Protein AF-A0A1V3N2D5-F1 (afdb_monomer)

Structure (mmCIF, N/CA/C/O backbone):
data_AF-A0A1V3N2D5-F1
#
_entry.id   AF-A0A1V3N2D5-F1
#
loop_
_atom_site.group_PDB
_atom_site.id
_atom_site.type_symbol
_atom_site.label_atom_id
_atom_site.label_alt_id
_atom_site.label_comp_id
_atom_site.label_asym_id
_atom_site.label_entity_id
_atom_site.label_seq_id
_atom_site.pdbx_PDB_ins_code
_atom_site.Cartn_x
_atom_site.Cartn_y
_atom_site.Cartn_z
_atom_site.occupancy
_atom_site.B_iso_or_equiv
_atom_site.auth_seq_id
_atom_site.auth_comp_id
_atom_site.auth_asym_id
_atom_site.auth_atom_id
_atom_site.pdbx_PDB_model_num
ATOM 1 N N . MET A 1 1 ? -57.689 -34.180 42.322 1.00 49.44 1 MET A N 1
ATOM 2 C CA . MET A 1 1 ? -58.586 -33.602 41.297 1.00 49.44 1 MET A CA 1
ATOM 3 C C . MET A 1 1 ? -59.389 -34.731 40.677 1.00 49.44 1 MET A C 1
ATOM 5 O O . MET A 1 1 ? -58.792 -35.594 40.052 1.00 49.44 1 MET A O 1
ATOM 9 N N . ALA A 1 2 ? -60.700 -34.790 40.909 1.00 43.75 2 ALA A N 1
ATOM 10 C CA . ALA A 1 2 ? -61.552 -35.808 40.296 1.00 43.75 2 ALA A CA 1
ATOM 11 C C . ALA A 1 2 ? -62.242 -35.200 39.069 1.00 43.75 2 ALA A C 1
ATOM 13 O O . ALA A 1 2 ? -63.084 -34.317 39.215 1.00 43.75 2 ALA A O 1
ATOM 14 N N . ILE A 1 3 ? -61.871 -35.648 37.868 1.00 52.12 3 ILE A N 1
ATOM 15 C CA . ILE A 1 3 ? -62.583 -35.285 36.637 1.00 52.12 3 ILE A CA 1
ATOM 16 C C . ILE A 1 3 ? -63.903 -36.067 36.648 1.00 52.12 3 ILE A C 1
ATOM 18 O O . ILE A 1 3 ? -63.903 -37.287 36.488 1.00 52.12 3 ILE A O 1
ATOM 22 N N . GLN A 1 4 ? -65.024 -35.389 36.906 1.00 59.16 4 GLN A N 1
ATOM 23 C CA . GLN A 1 4 ? -66.353 -36.002 36.842 1.00 59.16 4 GLN A CA 1
ATOM 24 C C . GLN A 1 4 ? -66.865 -36.043 35.395 1.00 59.16 4 GLN A C 1
ATOM 26 O O . GLN A 1 4 ? -66.552 -35.175 34.585 1.00 59.16 4 GLN A O 1
ATOM 31 N N . LYS A 1 5 ? -67.629 -37.089 35.064 1.00 63.22 5 LYS A N 1
ATOM 32 C CA . LYS A 1 5 ? -68.176 -37.338 33.721 1.00 63.22 5 LYS A CA 1
ATOM 33 C C . LYS A 1 5 ? -69.393 -36.436 33.462 1.00 63.22 5 LYS A C 1
ATOM 35 O O . LYS A 1 5 ? -70.210 -36.242 34.359 1.00 63.22 5 LYS A O 1
ATOM 40 N N . ILE A 1 6 ? -69.524 -35.918 32.237 1.00 60.28 6 ILE A N 1
ATOM 41 C CA . ILE A 1 6 ? -70.688 -35.128 31.797 1.00 60.28 6 ILE A CA 1
ATOM 42 C C . ILE A 1 6 ? -71.912 -36.047 31.735 1.00 60.28 6 ILE A C 1
ATOM 44 O O . ILE A 1 6 ? -71.867 -37.082 31.065 1.00 60.28 6 ILE A O 1
ATOM 48 N N . ASN A 1 7 ? -72.997 -35.668 32.414 1.00 66.31 7 ASN A N 1
ATOM 49 C CA . ASN A 1 7 ? -74.248 -36.420 32.378 1.00 66.31 7 ASN A CA 1
ATOM 50 C C . ASN A 1 7 ? -75.173 -35.858 31.296 1.00 66.31 7 ASN A C 1
ATOM 52 O O . ASN A 1 7 ? -75.210 -34.655 31.048 1.00 66.31 7 ASN A O 1
ATOM 56 N N . SER A 1 8 ? -75.970 -36.724 30.671 1.00 65.75 8 SER A N 1
ATOM 57 C CA . SER A 1 8 ? -76.877 -36.353 29.571 1.00 65.75 8 SER A CA 1
ATOM 58 C C . SER A 1 8 ? -77.971 -35.350 29.962 1.00 65.75 8 SER A C 1
ATOM 60 O O . SER A 1 8 ? -78.587 -34.745 29.090 1.00 65.75 8 SER A O 1
ATOM 62 N N . SER A 1 9 ? -78.211 -35.149 31.260 1.00 65.06 9 SER A N 1
ATOM 63 C CA . SER A 1 9 ? -79.162 -34.173 31.798 1.00 65.06 9 SER A CA 1
ATOM 64 C C . SER A 1 9 ? -78.586 -32.763 31.981 1.00 65.06 9 SER A C 1
ATOM 66 O O . SER A 1 9 ? -79.336 -31.840 32.305 1.00 65.06 9 SER A O 1
ATOM 68 N N . ASP A 1 10 ? -77.275 -32.570 31.811 1.00 64.62 10 ASP A N 1
ATOM 69 C CA . ASP A 1 10 ? -76.641 -31.267 32.003 1.00 64.62 10 ASP A CA 1
ATOM 70 C C . ASP A 1 10 ? -76.990 -30.335 30.828 1.00 64.62 10 ASP A C 1
ATOM 72 O O . ASP A 1 10 ? -76.514 -30.493 29.704 1.00 64.62 10 ASP A O 1
ATOM 76 N N . LYS A 1 11 ? -77.841 -29.327 31.074 1.00 61.41 11 LYS A N 1
ATOM 77 C CA . LYS A 1 11 ? -78.166 -28.309 30.063 1.00 61.41 11 LYS A CA 1
ATOM 78 C C . LYS A 1 11 ? -76.925 -27.454 29.771 1.00 61.41 11 LYS A C 1
ATOM 80 O O . LYS A 1 11 ? -76.362 -26.850 30.687 1.00 61.41 11 LYS A O 1
ATOM 85 N N . ILE A 1 12 ? -76.562 -27.358 28.486 1.00 57.75 12 ILE A N 1
ATOM 86 C CA . ILE A 1 12 ? -75.337 -26.724 27.948 1.00 57.75 12 ILE A CA 1
ATOM 87 C C . ILE A 1 12 ? -75.072 -25.317 28.518 1.00 57.75 12 ILE A C 1
ATOM 89 O O . ILE A 1 12 ? -73.921 -24.932 28.698 1.00 57.75 12 ILE A O 1
ATOM 93 N N . GLN A 1 13 ? -76.114 -24.545 28.840 1.00 56.06 13 GLN A N 1
ATOM 94 C CA . GLN A 1 13 ? -75.955 -23.130 29.192 1.00 56.06 13 GLN A CA 1
ATOM 95 C C . GLN A 1 13 ? -75.880 -22.826 30.698 1.00 56.06 13 GLN A C 1
ATOM 97 O O . GLN A 1 13 ? -75.252 -21.836 31.065 1.00 56.06 13 GLN A O 1
ATOM 102 N N . SER A 1 14 ? -76.456 -23.655 31.579 1.00 52.69 14 SER A N 1
ATOM 103 C CA . SER A 1 14 ? -76.488 -23.374 33.030 1.00 52.69 14 SER A CA 1
ATOM 104 C C . SER A 1 14 ? -75.775 -24.424 33.886 1.00 52.69 14 SER A C 1
ATOM 106 O O . SER A 1 14 ? -75.090 -24.057 34.838 1.00 52.69 14 SER A O 1
ATOM 108 N N . GLY A 1 15 ? -75.858 -25.711 33.531 1.00 53.97 15 GLY A N 1
ATOM 109 C CA . GLY A 1 15 ? -75.216 -26.796 34.285 1.00 53.97 15 GLY A CA 1
ATOM 110 C C . GLY A 1 15 ? -73.715 -26.913 34.010 1.00 53.97 15 GLY A C 1
ATOM 111 O O . GLY A 1 15 ? -72.929 -27.113 34.932 1.00 53.97 15 GLY A O 1
ATOM 112 N N . PHE A 1 16 ? -73.305 -26.713 32.754 1.00 54.56 16 PHE A N 1
ATOM 113 C CA . PHE A 1 16 ? -71.901 -26.807 32.336 1.00 54.56 16 PHE A CA 1
ATOM 114 C C . PHE A 1 16 ? -71.051 -25.667 32.917 1.00 54.56 16 PHE A C 1
ATOM 116 O O . PHE A 1 16 ? -69.991 -25.902 33.495 1.00 54.56 16 PHE A O 1
ATOM 123 N N . ARG A 1 17 ? -71.575 -24.434 32.840 1.00 55.28 17 ARG A N 1
ATOM 124 C CA . ARG A 1 17 ? -70.939 -23.238 33.404 1.00 55.28 17 ARG A CA 1
ATOM 125 C C . ARG A 1 17 ? -70.806 -23.320 34.925 1.00 55.28 17 ARG A C 1
ATOM 127 O O . ARG A 1 17 ? -69.729 -23.079 35.443 1.00 55.28 17 ARG A O 1
ATOM 134 N N . ALA A 1 18 ? -71.852 -23.708 35.656 1.00 57.56 18 ALA A N 1
ATOM 135 C CA . ALA A 1 18 ? -71.803 -23.700 37.121 1.00 57.56 18 ALA A CA 1
ATOM 136 C C . ALA A 1 18 ? -70.873 -24.772 37.722 1.00 57.56 18 ALA A C 1
ATOM 138 O O . ALA A 1 18 ? -70.292 -24.552 38.782 1.00 57.56 18 ALA A O 1
ATOM 139 N N . LYS A 1 19 ? -70.725 -25.929 37.062 1.00 58.03 19 LYS A N 1
ATOM 140 C CA . LYS A 1 19 ? -69.995 -27.083 37.615 1.00 58.03 19 LYS A CA 1
ATOM 141 C C . LYS A 1 19 ? -68.522 -27.150 37.198 1.00 58.03 19 LYS A C 1
ATOM 143 O O . LYS A 1 19 ? -67.717 -27.681 37.954 1.00 58.03 19 LYS A O 1
ATOM 148 N N . TYR A 1 20 ? -68.173 -26.612 36.024 1.00 58.69 20 TYR A N 1
ATOM 149 C CA . TYR A 1 20 ? -66.813 -26.675 35.471 1.00 58.69 20 TYR A CA 1
ATOM 150 C C . TYR A 1 20 ? -66.103 -25.315 35.414 1.00 58.69 20 TYR A C 1
ATOM 152 O O . TYR A 1 20 ? -64.873 -25.305 35.429 1.00 58.69 20 TYR A O 1
ATOM 160 N N . ASN A 1 21 ? -66.817 -24.175 35.428 1.00 59.12 21 ASN A N 1
ATOM 161 C CA . ASN A 1 21 ? -66.143 -22.870 35.407 1.00 59.12 21 ASN A CA 1
ATOM 162 C C . ASN A 1 21 ? -65.308 -22.633 36.658 1.00 59.12 21 ASN A C 1
ATOM 164 O O . ASN A 1 21 ? -6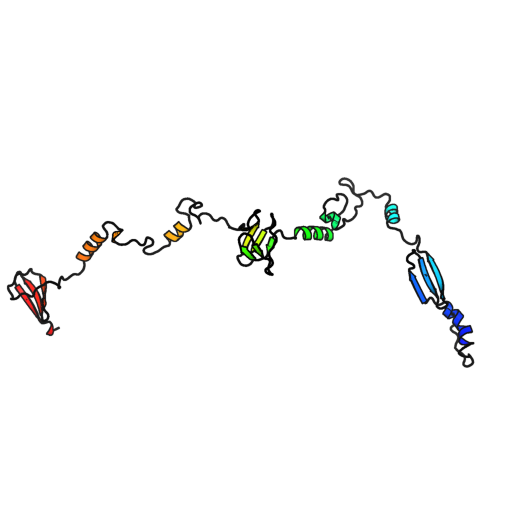4.233 -22.087 36.521 1.00 59.12 21 ASN A O 1
ATOM 168 N N . ALA A 1 22 ? -65.701 -23.122 37.839 1.00 60.66 22 ALA A N 1
ATOM 169 C CA . ALA A 1 22 ? -64.869 -22.962 39.035 1.00 60.66 22 ALA A CA 1
ATOM 170 C C . ALA A 1 22 ? -63.446 -23.536 38.854 1.00 60.66 22 ALA A C 1
ATOM 1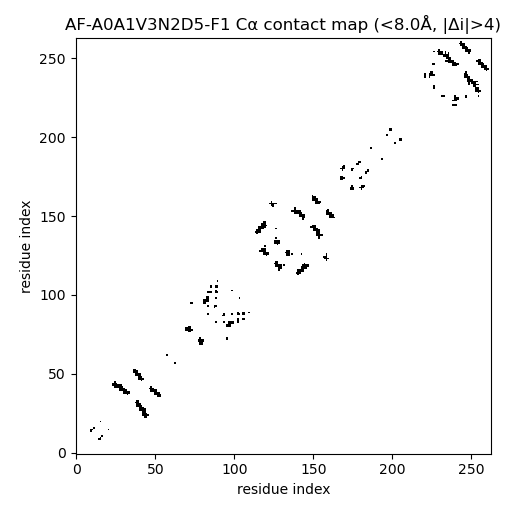72 O O . ALA A 1 22 ? -62.491 -22.972 39.372 1.00 60.66 22 ALA A O 1
ATOM 173 N N . ALA A 1 23 ? -63.288 -24.616 38.077 1.00 66.12 23 ALA A N 1
ATOM 174 C CA . ALA A 1 23 ? -61.979 -25.188 37.759 1.00 66.12 23 ALA A CA 1
ATOM 175 C C . ALA A 1 23 ? -61.296 -24.491 36.568 1.00 66.12 23 ALA A C 1
ATOM 177 O O . ALA A 1 23 ? -60.078 -24.342 36.563 1.00 66.12 23 ALA A O 1
ATOM 178 N N . VAL A 1 24 ? -62.061 -24.058 35.560 1.00 69.56 24 VAL A N 1
ATOM 179 C CA . VAL A 1 24 ? -61.530 -23.339 34.385 1.00 69.56 24 VAL A CA 1
ATOM 180 C C . VAL A 1 24 ? -61.069 -21.925 34.755 1.00 69.56 24 VAL A C 1
ATOM 182 O O . VAL A 1 24 ? -60.033 -21.468 34.285 1.00 69.56 24 VAL A O 1
ATOM 185 N N . ASP A 1 25 ? -61.783 -21.267 35.661 1.00 80.06 25 ASP A N 1
ATOM 186 C CA . ASP A 1 25 ? -61.509 -19.927 36.175 1.00 80.06 25 ASP A CA 1
ATOM 187 C C . ASP A 1 25 ? -60.222 -19.863 37.001 1.00 80.06 25 ASP A C 1
ATOM 189 O O . ASP A 1 25 ? -59.687 -18.770 37.196 1.00 80.06 25 ASP A O 1
ATOM 193 N N . GLU A 1 26 ? -59.713 -21.012 37.460 1.00 83.19 26 GLU A N 1
ATOM 194 C CA . GLU A 1 26 ? -58.422 -21.153 38.136 1.00 83.19 26 GLU A CA 1
ATOM 195 C C . GLU A 1 26 ? -57.243 -21.393 37.182 1.00 83.19 26 GLU A C 1
ATOM 197 O O . GLU A 1 26 ? -56.094 -21.254 37.605 1.00 83.19 26 GLU A O 1
ATOM 202 N N . ILE A 1 27 ? -57.497 -21.695 35.903 1.00 85.69 27 ILE A N 1
ATOM 203 C CA . ILE A 1 27 ? -56.447 -21.920 34.903 1.00 85.69 27 ILE A CA 1
ATOM 204 C C . ILE A 1 27 ? -55.756 -20.592 34.578 1.00 85.69 27 ILE A C 1
ATOM 206 O O . ILE A 1 27 ? -56.402 -19.617 34.192 1.00 85.69 27 ILE A O 1
ATOM 210 N N . TRP A 1 28 ? -54.427 -20.559 34.692 1.00 89.31 28 TRP A N 1
ATOM 211 C CA . TRP A 1 28 ? -53.597 -19.435 34.255 1.00 89.31 28 TRP A CA 1
ATOM 212 C C . TRP A 1 28 ? -53.452 -19.444 32.732 1.00 89.31 28 TRP A C 1
ATOM 214 O O . TRP A 1 28 ? -53.135 -20.472 32.141 1.00 89.31 28 TRP A O 1
ATOM 224 N N . THR A 1 29 ? -53.692 -18.300 32.096 1.00 91.31 29 THR A N 1
ATOM 225 C CA . THR A 1 29 ? -53.798 -18.188 30.629 1.00 91.31 29 THR A CA 1
ATOM 226 C C . THR A 1 29 ? -52.729 -17.314 30.002 1.00 91.31 29 THR A C 1
ATOM 228 O O . THR A 1 29 ? -52.395 -17.506 28.836 1.00 91.31 29 THR A O 1
ATOM 231 N N . SER A 1 30 ? -52.178 -16.364 30.754 1.00 94.38 30 SER A N 1
ATOM 232 C CA . SER A 1 30 ? -51.133 -15.485 30.247 1.00 94.38 30 SER A CA 1
ATOM 233 C C . SER A 1 30 ? -50.221 -14.989 31.357 1.00 94.38 30 SER A C 1
ATOM 235 O O . SER A 1 30 ? -50.618 -14.881 32.521 1.00 94.38 30 SER A O 1
ATOM 237 N N . VAL A 1 31 ? -48.992 -14.676 30.959 1.00 95.00 31 VAL A N 1
ATOM 238 C CA . VAL A 1 31 ? -48.004 -13.950 31.752 1.00 95.00 31 VAL A CA 1
ATOM 239 C C . VAL A 1 31 ? -47.563 -12.759 30.913 1.00 95.00 31 VAL A C 1
ATOM 241 O O . VAL A 1 31 ? -47.277 -12.921 29.728 1.00 95.00 31 VAL A O 1
ATOM 244 N N . ALA A 1 32 ? -47.524 -11.575 31.514 1.00 94.31 32 ALA A N 1
ATOM 245 C CA . ALA A 1 32 ? -47.056 -10.359 30.868 1.00 94.31 32 ALA A CA 1
ATOM 246 C C . ALA A 1 32 ? -46.091 -9.605 31.787 1.00 94.31 32 ALA A C 1
ATOM 248 O O . ALA A 1 32 ? -46.401 -9.371 32.958 1.00 94.31 32 ALA A O 1
ATOM 249 N N . ASP A 1 33 ? -44.953 -9.192 31.233 1.00 91.75 33 ASP A N 1
ATOM 250 C CA . ASP A 1 33 ? -44.076 -8.201 31.856 1.00 91.75 33 ASP A CA 1
ATOM 251 C C . ASP A 1 33 ? -44.764 -6.832 31.817 1.00 91.75 33 ASP A C 1
ATOM 253 O O . ASP A 1 33 ? -45.329 -6.443 30.792 1.00 91.75 33 ASP A O 1
ATOM 257 N N . GLN A 1 34 ? -44.793 -6.144 32.955 1.00 90.38 34 GLN A N 1
ATOM 258 C CA . GLN A 1 34 ? -45.403 -4.822 33.083 1.00 90.38 34 GLN A CA 1
ATOM 259 C C . GLN A 1 34 ? -44.386 -3.681 32.905 1.00 90.38 34 GLN A C 1
ATOM 261 O O . GLN A 1 34 ? -44.785 -2.519 32.865 1.00 90.38 34 GLN A O 1
ATOM 266 N N . GLY A 1 35 ? -43.088 -3.983 32.772 1.00 83.94 35 GLY A N 1
ATOM 267 C CA . GLY A 1 35 ? -42.023 -2.988 32.602 1.00 83.94 35 GLY A CA 1
ATOM 268 C C . GLY A 1 35 ? -41.653 -2.229 33.882 1.00 83.94 35 GLY A C 1
ATOM 269 O O . GLY A 1 35 ? -40.766 -1.380 33.857 1.00 83.94 35 GLY A O 1
ATOM 270 N N . ASP A 1 36 ? -42.300 -2.545 35.005 1.00 84.44 36 ASP A N 1
ATOM 271 C CA . ASP A 1 36 ? -42.075 -1.960 36.332 1.00 84.44 36 ASP A CA 1
ATOM 272 C C . ASP A 1 36 ? -41.396 -2.940 37.309 1.00 84.44 36 ASP A C 1
ATOM 274 O O . ASP A 1 36 ? -41.340 -2.702 38.515 1.00 84.44 36 ASP A O 1
ATOM 278 N N . GLY A 1 37 ? -40.876 -4.057 36.789 1.00 81.25 37 GLY A N 1
ATOM 279 C CA . GLY A 1 37 ? -40.284 -5.122 37.595 1.00 81.25 37 GLY A CA 1
ATOM 280 C C . GLY A 1 37 ? -41.308 -6.082 38.204 1.00 81.25 37 GLY A C 1
ATOM 281 O O . GLY A 1 37 ? -40.949 -6.874 39.077 1.00 81.25 37 GLY A O 1
ATOM 282 N N . THR A 1 38 ? -42.567 -6.051 37.759 1.00 90.06 38 THR A N 1
ATOM 283 C CA . THR A 1 38 ? -43.585 -7.035 38.138 1.00 90.06 38 THR A CA 1
ATOM 284 C C . THR A 1 38 ? -44.028 -7.900 36.957 1.00 90.06 38 THR A C 1
ATOM 286 O O . THR A 1 38 ? -44.091 -7.463 35.806 1.00 90.06 38 THR A O 1
ATOM 289 N N . LEU A 1 39 ? -44.361 -9.160 37.250 1.00 93.44 39 LEU A N 1
ATOM 290 C CA . LEU A 1 39 ? -45.023 -10.057 36.309 1.00 93.44 39 LEU A CA 1
ATOM 291 C C . LEU A 1 39 ? -46.501 -10.153 36.654 1.00 93.44 39 LEU A C 1
ATOM 293 O O . LEU A 1 39 ? -46.877 -10.513 37.773 1.00 93.44 39 LEU A O 1
ATOM 297 N N . LYS A 1 40 ? -47.343 -9.887 35.659 1.00 94.62 40 LYS A N 1
ATOM 298 C CA . LYS A 1 40 ? -48.786 -10.064 35.759 1.00 94.62 40 LYS A CA 1
ATOM 299 C C . LYS A 1 40 ? -49.175 -11.411 35.173 1.00 94.62 40 LYS A C 1
ATOM 301 O O . LYS A 1 40 ? -48.998 -11.650 33.982 1.00 94.62 40 LYS A O 1
ATOM 306 N N . ILE A 1 41 ? -49.751 -12.271 36.001 1.00 95.44 41 ILE A N 1
ATOM 307 C CA . ILE A 1 41 ? -50.264 -13.583 35.608 1.00 95.44 41 ILE A CA 1
ATOM 308 C C . ILE A 1 41 ? -51.790 -13.508 35.622 1.00 95.44 41 ILE A C 1
ATOM 310 O O . ILE A 1 41 ? -52.382 -13.170 36.646 1.00 95.44 41 ILE A O 1
ATOM 314 N N . THR A 1 42 ? -52.439 -13.799 34.495 1.00 94.94 42 THR A N 1
ATOM 315 C CA . THR A 1 42 ? -53.896 -13.653 34.346 1.00 94.94 42 THR A CA 1
ATOM 316 C C . THR A 1 42 ? -54.561 -15.015 34.198 1.00 94.94 42 THR A C 1
ATOM 318 O O . THR A 1 42 ? -54.157 -15.839 33.373 1.00 94.94 42 THR A O 1
ATOM 321 N N . LYS A 1 43 ? -55.593 -15.266 35.002 1.00 92.44 43 LYS A N 1
ATOM 322 C CA . LYS A 1 43 ? -56.444 -16.454 34.903 1.00 92.44 43 LYS A CA 1
ATOM 323 C C . LYS A 1 43 ? -57.454 -16.326 33.767 1.00 92.44 43 LYS A C 1
ATOM 325 O O . LYS A 1 43 ? -57.766 -15.219 33.339 1.00 92.44 43 LYS A O 1
ATOM 330 N N . PHE A 1 44 ? -58.031 -17.446 33.342 1.00 83.75 44 PHE A N 1
ATOM 331 C CA . PHE A 1 44 ? -59.108 -17.472 32.347 1.00 83.75 44 PHE A CA 1
ATOM 332 C C . PHE A 1 44 ? -60.328 -16.639 32.782 1.00 83.75 44 PHE A C 1
ATOM 334 O O . PHE A 1 44 ? -60.974 -16.007 31.953 1.00 83.75 44 PHE A O 1
ATOM 341 N N . SER A 1 45 ? -60.584 -16.559 34.093 1.00 86.12 45 SER A N 1
ATOM 342 C CA . SER A 1 45 ? -61.613 -15.696 34.696 1.00 86.12 45 SER A CA 1
ATOM 343 C C . SER A 1 45 ? -61.337 -14.192 34.590 1.00 86.12 45 SER A C 1
ATOM 345 O O . SER A 1 45 ? -62.203 -13.384 34.920 1.00 86.12 45 SER A O 1
ATOM 347 N N . GLY A 1 46 ? -60.127 -13.796 34.189 1.00 87.75 46 GLY A N 1
ATOM 348 C CA . GLY A 1 46 ? -59.657 -12.412 34.206 1.00 87.75 46 GLY A CA 1
ATOM 349 C C . GLY A 1 46 ? -59.067 -11.962 35.547 1.00 87.75 46 GLY A C 1
ATOM 350 O O . GLY A 1 46 ? -58.528 -10.861 35.624 1.00 87.75 46 GLY A O 1
ATOM 351 N N . ALA A 1 47 ? -59.111 -12.795 36.594 1.00 90.56 47 ALA A N 1
ATOM 352 C CA . ALA A 1 47 ? -58.426 -12.512 37.854 1.00 90.56 47 ALA A CA 1
ATOM 353 C C . ALA A 1 47 ? -56.901 -12.522 37.665 1.00 90.56 47 ALA A C 1
ATOM 355 O O . ALA A 1 47 ? -56.358 -13.357 36.939 1.00 90.56 47 ALA A O 1
ATOM 356 N N . THR A 1 48 ? -56.198 -11.614 38.339 1.00 94.06 48 THR A N 1
ATOM 357 C CA . THR A 1 48 ? -54.758 -11.406 38.136 1.00 94.06 48 THR A CA 1
ATOM 358 C C . THR A 1 48 ? -53.974 -11.618 39.419 1.00 94.06 48 THR A C 1
ATOM 360 O O . THR A 1 48 ? -54.381 -11.144 40.478 1.00 94.06 48 THR A O 1
ATOM 363 N N . LEU A 1 49 ? -52.817 -12.263 39.308 1.00 93.94 49 LEU A N 1
ATOM 364 C CA . LEU A 1 49 ? -51.779 -12.285 40.331 1.00 93.94 49 LEU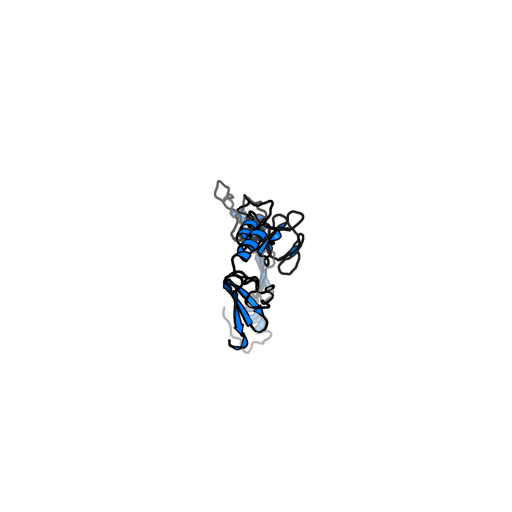 A CA 1
ATOM 365 C C . LEU A 1 49 ? -50.613 -11.426 39.851 1.00 93.94 49 LEU A C 1
ATOM 367 O O . LEU A 1 49 ? -50.152 -11.589 38.723 1.00 93.94 49 LEU A O 1
ATOM 371 N N . ILE A 1 50 ? -50.147 -10.524 40.707 1.00 92.06 50 ILE A N 1
ATOM 372 C CA . ILE A 1 50 ? -48.964 -9.705 40.449 1.00 92.06 50 ILE A CA 1
ATOM 373 C C . ILE A 1 50 ? -47.846 -10.247 41.328 1.00 92.06 50 ILE A C 1
ATOM 375 O O . ILE A 1 50 ? -47.975 -10.279 42.551 1.00 92.06 50 ILE A O 1
ATOM 379 N N . VAL A 1 51 ? -46.766 -10.694 40.697 1.00 91.62 51 VAL A N 1
ATOM 380 C CA . VAL A 1 51 ? -45.554 -11.134 41.385 1.00 91.62 51 VAL A CA 1
ATOM 381 C C . VAL A 1 51 ? -44.506 -10.050 41.201 1.00 91.62 51 VAL A C 1
ATOM 383 O O . VAL A 1 51 ? -44.137 -9.728 40.072 1.00 91.62 51 VAL A O 1
ATOM 386 N N . SER A 1 52 ? -44.035 -9.479 42.305 1.00 88.44 52 SER A N 1
ATOM 387 C CA . SER A 1 52 ? -42.911 -8.549 42.267 1.00 88.44 52 SER A CA 1
ATOM 388 C C . SER A 1 52 ? -41.610 -9.321 42.090 1.00 88.44 52 SER A C 1
ATOM 390 O O . SER A 1 52 ? -41.341 -10.255 42.843 1.00 88.44 52 SER A O 1
ATOM 392 N N . LEU A 1 53 ? -40.801 -8.916 41.113 1.00 83.00 53 LEU A N 1
ATOM 393 C CA . LEU A 1 53 ? -39.421 -9.376 40.964 1.00 83.00 53 LEU A CA 1
ATOM 394 C C . LEU A 1 53 ? -38.433 -8.422 41.640 1.00 83.00 53 LEU A C 1
ATOM 396 O O . LEU A 1 53 ? -37.225 -8.670 41.597 1.00 83.00 53 LEU A O 1
ATOM 400 N N . ALA A 1 54 ? -38.918 -7.345 42.270 1.00 72.38 54 ALA A N 1
ATOM 401 C CA . ALA A 1 54 ? -38.070 -6.452 43.044 1.00 72.38 54 ALA A CA 1
ATOM 402 C C . ALA A 1 54 ? -37.334 -7.282 44.109 1.00 72.38 54 ALA A C 1
ATOM 404 O O . ALA A 1 54 ? -37.960 -8.016 44.873 1.00 72.38 54 ALA A O 1
ATOM 405 N N . SER A 1 55 ? -36.000 -7.218 44.089 1.00 71.19 55 SER A N 1
ATOM 406 C CA . SER A 1 55 ? -35.087 -7.998 44.944 1.00 71.19 55 SER A CA 1
ATOM 407 C C . SER A 1 55 ? -34.930 -9.494 44.620 1.00 71.19 55 SER A C 1
ATOM 409 O O . SER A 1 55 ? -34.212 -10.187 45.335 1.00 71.19 55 SER A O 1
ATOM 411 N N . SER A 1 56 ? -35.533 -10.007 43.542 1.00 77.81 56 SER A N 1
ATOM 412 C CA . SER A 1 56 ? -35.267 -11.375 43.044 1.00 77.81 56 SER A CA 1
ATOM 413 C C . SER A 1 56 ? -34.033 -11.446 42.133 1.00 77.81 56 SER A C 1
ATOM 415 O O . SER A 1 56 ? -33.478 -12.521 41.915 1.00 77.81 56 SER A O 1
ATOM 417 N N . PHE A 1 57 ? -33.588 -10.297 41.620 1.00 78.38 57 PHE A N 1
ATOM 418 C CA . PHE A 1 57 ? -32.387 -10.133 40.806 1.00 78.38 57 PHE A CA 1
ATOM 419 C C . PHE A 1 57 ? -31.566 -8.961 41.343 1.00 78.38 57 PHE A C 1
ATOM 421 O O . PHE A 1 57 ? -32.134 -7.964 41.787 1.00 78.38 57 PHE A O 1
ATOM 428 N N . TYR A 1 58 ? -30.240 -9.064 41.268 1.00 79.00 58 TYR A N 1
ATOM 429 C CA . TYR A 1 58 ? -29.357 -7.942 41.571 1.00 79.00 58 TYR A CA 1
ATOM 430 C C . TYR A 1 58 ? -29.328 -6.960 40.399 1.00 79.00 58 TYR A C 1
ATOM 432 O O . TYR A 1 58 ? -29.106 -7.342 39.248 1.00 79.00 58 TYR A O 1
ATOM 440 N N . THR A 1 59 ? -29.492 -5.676 40.693 1.00 76.19 59 THR A N 1
ATOM 441 C CA . THR A 1 59 ? -29.177 -4.596 39.757 1.00 76.19 59 THR A CA 1
ATOM 442 C C . THR A 1 59 ? -27.671 -4.549 39.486 1.00 76.19 59 THR A C 1
ATOM 444 O O . THR A 1 59 ? -26.854 -5.047 40.262 1.00 76.19 59 THR A O 1
ATOM 447 N N . LYS A 1 60 ? -27.264 -3.891 38.393 1.00 73.94 60 LYS A N 1
ATOM 448 C CA . LYS A 1 60 ? -25.842 -3.661 38.082 1.00 73.94 60 LYS A CA 1
ATOM 449 C C . LYS A 1 60 ? -25.097 -3.009 39.253 1.00 73.94 60 LYS A C 1
ATOM 451 O O . LYS A 1 60 ? -23.979 -3.408 39.559 1.00 73.94 60 LYS A O 1
ATOM 456 N N . THR A 1 61 ? -25.728 -2.039 39.908 1.00 73.69 61 THR A N 1
ATOM 457 C CA . THR A 1 61 ? -25.178 -1.344 41.076 1.00 73.69 61 THR A CA 1
ATOM 458 C C . THR A 1 61 ? -25.086 -2.265 42.290 1.00 73.69 61 THR A C 1
ATOM 460 O O . THR A 1 61 ? -24.076 -2.252 42.982 1.00 73.69 61 THR A O 1
ATOM 463 N N . GLU A 1 62 ? -26.082 -3.119 42.533 1.00 77.31 62 GLU A N 1
ATOM 464 C CA . GLU A 1 62 ? -26.011 -4.103 43.620 1.00 77.31 62 GLU A CA 1
ATOM 465 C C . GLU A 1 62 ? -24.950 -5.172 43.364 1.00 77.31 62 GLU A C 1
ATOM 467 O O . GLU A 1 62 ? -24.237 -5.521 44.294 1.00 77.31 62 GLU A O 1
ATOM 472 N N . LEU A 1 63 ? -24.767 -5.634 42.122 1.00 77.81 63 LEU A N 1
ATOM 473 C CA . LEU A 1 63 ? -23.651 -6.516 41.761 1.00 77.81 63 LEU A CA 1
ATOM 474 C C . LEU A 1 63 ? -22.302 -5.831 41.990 1.00 77.81 63 LEU A C 1
ATOM 476 O O . LEU A 1 63 ? -21.400 -6.436 42.557 1.00 77.81 63 LEU A O 1
ATOM 480 N N . GLN A 1 64 ? -22.166 -4.561 41.601 1.00 73.31 64 GLN A N 1
ATOM 481 C CA . GLN A 1 64 ? -20.961 -3.771 41.877 1.00 73.31 64 GLN A CA 1
ATOM 482 C C . GLN A 1 64 ? -20.698 -3.645 43.383 1.00 73.31 64 GLN A C 1
ATOM 484 O O . GLN A 1 64 ? -19.555 -3.768 43.818 1.00 73.31 64 GLN A O 1
ATOM 489 N N . ASN A 1 65 ? -21.753 -3.476 44.179 1.00 72.12 65 ASN A N 1
ATOM 490 C CA . ASN A 1 65 ? -21.663 -3.411 45.633 1.00 72.12 65 ASN A CA 1
ATOM 491 C C . ASN A 1 65 ? -21.413 -4.786 46.272 1.00 72.12 65 ASN A C 1
ATOM 493 O O . ASN A 1 65 ? -20.765 -4.850 47.307 1.00 72.12 65 ASN A O 1
ATOM 497 N N . LEU A 1 66 ? -21.862 -5.892 45.676 1.00 70.88 66 LEU A N 1
ATOM 498 C CA . LEU A 1 66 ? -21.595 -7.253 46.160 1.00 70.88 66 LEU A CA 1
ATOM 499 C C . LEU A 1 66 ? -20.133 -7.672 45.929 1.00 70.88 66 LEU A C 1
ATOM 501 O O . LEU A 1 66 ? -19.622 -8.553 46.611 1.00 70.88 66 LEU A O 1
ATOM 505 N N . ILE A 1 67 ? -19.453 -7.010 44.989 1.00 70.00 67 ILE A N 1
ATOM 506 C CA . ILE A 1 67 ? -18.020 -7.169 44.705 1.00 70.00 67 ILE A CA 1
ATOM 507 C C . ILE A 1 67 ? -17.161 -6.292 45.652 1.00 70.00 67 ILE A C 1
ATOM 509 O O . ILE A 1 67 ? -15.940 -6.204 45.504 1.00 70.00 67 ILE A O 1
ATOM 513 N N . THR A 1 68 ? -17.761 -5.653 46.667 1.00 61.91 68 THR A N 1
ATOM 514 C CA . THR A 1 68 ? -17.010 -4.898 47.683 1.00 61.91 68 THR A CA 1
ATOM 515 C C . THR A 1 68 ? -15.979 -5.795 48.374 1.00 61.91 68 THR A C 1
ATOM 517 O O . THR A 1 68 ? -16.308 -6.788 49.013 1.00 61.91 68 THR A O 1
ATOM 520 N N . GLY A 1 69 ? -14.699 -5.448 48.206 1.00 64.88 69 GLY A N 1
ATOM 521 C CA . GLY A 1 69 ? -13.555 -6.205 48.727 1.00 64.88 69 GLY A CA 1
ATOM 522 C C . GLY A 1 69 ? -12.567 -6.676 47.658 1.00 64.88 69 GLY A C 1
ATOM 523 O O . GLY A 1 69 ? -11.445 -7.037 48.005 1.00 64.88 69 GLY A O 1
ATOM 524 N N . ILE A 1 70 ? -12.932 -6.625 46.372 1.00 72.06 70 ILE A N 1
ATOM 525 C CA . ILE A 1 70 ? -11.989 -6.886 45.280 1.00 72.06 70 ILE A CA 1
ATOM 526 C C . ILE A 1 70 ? -11.499 -5.554 44.715 1.00 72.06 70 ILE A C 1
ATOM 528 O O . ILE A 1 70 ? -12.257 -4.804 44.101 1.00 72.06 70 ILE A O 1
ATOM 532 N N . SER A 1 71 ? -10.225 -5.249 44.947 1.00 81.38 71 SER A N 1
ATOM 533 C CA . SER A 1 71 ? -9.586 -4.049 44.411 1.00 81.38 71 SER A CA 1
ATOM 534 C C . SER A 1 71 ? -9.494 -4.106 42.885 1.00 81.38 71 SER A C 1
ATOM 536 O O . SER A 1 71 ? -9.357 -5.178 42.286 1.00 81.38 71 SER A O 1
ATOM 538 N N . GLN A 1 72 ? -9.544 -2.936 42.248 1.00 84.25 72 GLN A N 1
ATOM 539 C CA . GLN A 1 72 ? -9.202 -2.810 40.836 1.00 84.25 72 GLN A CA 1
ATOM 540 C C . GLN A 1 72 ? -7.755 -3.270 40.612 1.00 84.25 72 GLN A C 1
ATOM 542 O O . GLN A 1 72 ? -6.886 -2.985 41.436 1.00 84.25 72 GLN A O 1
ATOM 547 N N . ALA A 1 73 ? -7.497 -3.977 39.511 1.00 88.69 73 ALA A N 1
ATOM 548 C CA . ALA A 1 73 ? -6.134 -4.358 39.153 1.00 88.69 73 ALA A CA 1
ATOM 549 C C . ALA A 1 73 ? -5.268 -3.114 38.898 1.00 88.69 73 ALA A C 1
ATOM 551 O O . ALA A 1 73 ? -5.699 -2.171 38.231 1.00 88.69 73 ALA A O 1
ATOM 552 N N . THR A 1 74 ? -4.037 -3.137 39.402 1.00 88.50 74 THR A N 1
ATOM 553 C CA . THR A 1 74 ? -3.004 -2.128 39.133 1.00 88.50 74 THR A CA 1
ATOM 554 C C . THR A 1 74 ? -1.805 -2.794 38.458 1.00 88.50 74 THR A C 1
ATOM 556 O O . THR A 1 74 ? -1.774 -4.010 38.271 1.00 88.50 74 THR A O 1
ATOM 559 N N . THR A 1 75 ? -0.783 -2.016 38.106 1.00 90.12 75 THR A N 1
ATOM 560 C CA . THR A 1 75 ? 0.491 -2.561 37.607 1.00 90.12 75 THR A CA 1
ATOM 561 C C . THR A 1 75 ? 1.256 -3.368 38.660 1.00 90.12 75 THR A C 1
ATOM 563 O O . THR A 1 75 ? 2.151 -4.127 38.303 1.00 90.12 75 THR A O 1
ATOM 566 N N . GLU A 1 76 ? 0.919 -3.213 39.943 1.00 91.44 76 GLU A N 1
ATOM 567 C CA . GLU A 1 76 ? 1.629 -3.830 41.072 1.00 91.44 76 GLU A CA 1
ATOM 568 C C . GLU A 1 76 ? 0.787 -4.871 41.816 1.00 91.44 76 GLU A C 1
ATOM 570 O O . GLU A 1 76 ? 1.317 -5.684 42.570 1.00 91.44 76 GLU A O 1
ATOM 575 N N . THR A 1 77 ? -0.537 -4.847 41.657 1.00 87.19 77 THR A N 1
ATOM 576 C CA . THR A 1 77 ? -1.457 -5.665 42.448 1.00 87.19 77 THR A CA 1
ATOM 577 C C . THR A 1 77 ? -2.514 -6.295 41.555 1.00 87.19 77 THR A C 1
ATOM 579 O O . THR A 1 77 ? -3.202 -5.613 40.793 1.00 87.19 77 THR A O 1
ATOM 582 N N . ALA A 1 78 ? -2.666 -7.614 41.677 1.00 88.00 78 ALA A N 1
ATOM 583 C CA . ALA A 1 78 ? -3.741 -8.340 41.018 1.00 88.00 78 ALA A CA 1
ATOM 584 C C . ALA A 1 78 ? -5.108 -7.863 41.534 1.00 88.00 78 ALA A C 1
ATOM 586 O O . ALA A 1 78 ? -5.288 -7.602 42.722 1.00 88.00 78 ALA A O 1
ATOM 587 N N . GLY A 1 79 ? -6.084 -7.781 40.637 1.00 87.44 79 GLY A N 1
ATOM 588 C CA . GLY A 1 79 ? -7.425 -7.317 40.957 1.00 87.44 79 GLY A CA 1
ATOM 589 C C . GLY A 1 79 ? -8.384 -7.573 39.806 1.00 87.44 79 GLY A C 1
ATOM 590 O O . GLY A 1 79 ? -8.084 -8.333 38.884 1.00 87.44 79 GLY A O 1
ATOM 591 N N . VAL A 1 80 ? -9.539 -6.921 39.844 1.00 86.31 80 VAL A N 1
ATOM 592 C CA . VAL A 1 80 ? -10.526 -6.995 38.760 1.00 86.31 80 VAL A CA 1
ATOM 593 C C . VAL A 1 80 ? -10.380 -5.821 37.805 1.00 86.31 80 VAL A C 1
ATOM 595 O O . VAL A 1 80 ? -10.056 -4.702 38.202 1.00 86.31 80 VAL A O 1
ATOM 598 N N . LEU A 1 81 ? -10.638 -6.077 36.526 1.00 88.38 81 LEU A N 1
ATOM 599 C CA . LEU A 1 81 ? -10.612 -5.067 35.479 1.00 88.38 81 LEU A CA 1
ATOM 600 C C . LEU A 1 81 ? -11.870 -5.195 34.625 1.00 88.38 81 LEU A C 1
ATOM 602 O O . LEU A 1 81 ? -12.359 -6.297 34.369 1.00 88.38 81 LEU A O 1
ATOM 606 N N . ARG A 1 82 ? -12.398 -4.063 34.166 1.00 89.12 82 ARG A N 1
ATOM 607 C CA . ARG A 1 82 ? -13.503 -4.055 33.207 1.00 89.12 82 ARG A CA 1
ATOM 608 C C . ARG A 1 82 ? -12.956 -4.300 31.798 1.00 89.12 82 ARG A C 1
ATOM 610 O O . ARG A 1 82 ? -11.897 -3.789 31.450 1.00 89.12 82 ARG A O 1
ATOM 617 N N . ILE A 1 83 ? -13.701 -5.024 30.969 1.00 93.12 83 ILE A N 1
ATOM 618 C CA . ILE A 1 83 ? -13.417 -5.133 29.532 1.00 93.12 83 ILE A CA 1
ATOM 619 C C . ILE A 1 83 ? -13.671 -3.777 28.850 1.00 93.12 83 ILE A C 1
ATOM 621 O O . ILE A 1 83 ? -14.687 -3.121 29.110 1.00 93.12 83 ILE A O 1
ATOM 625 N N . ALA A 1 84 ? -12.736 -3.347 28.007 1.00 95.12 84 ALA A N 1
ATOM 626 C CA . ALA A 1 84 ? -12.859 -2.121 27.229 1.00 95.12 84 ALA A CA 1
ATOM 627 C C . ALA A 1 84 ? -14.042 -2.206 26.255 1.00 95.12 84 ALA A C 1
ATOM 629 O O . ALA A 1 84 ? -14.346 -3.270 25.716 1.00 95.12 84 ALA A O 1
ATOM 630 N N . THR A 1 85 ? -14.700 -1.079 26.008 1.00 94.25 85 THR A N 1
ATOM 631 C CA . THR A 1 85 ? -15.590 -0.939 24.846 1.00 94.25 85 THR A CA 1
ATOM 632 C C . THR A 1 85 ? -14.764 -0.720 23.574 1.00 94.25 85 THR A C 1
ATOM 634 O O . THR A 1 85 ? -13.595 -0.342 23.648 1.00 94.25 85 THR A O 1
ATOM 637 N N . GLU A 1 86 ? -15.358 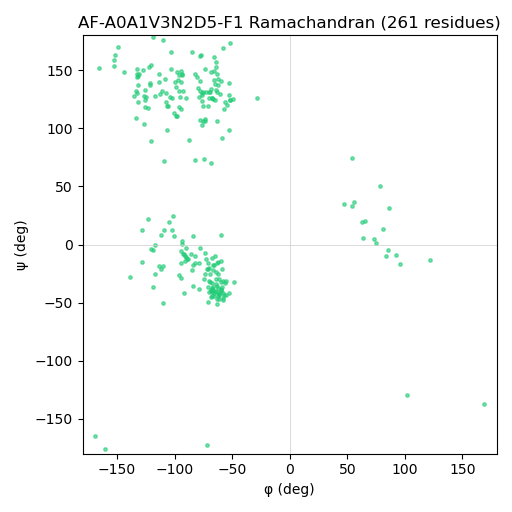-0.921 22.396 1.00 94.19 86 GLU A N 1
ATOM 638 C CA . GLU A 1 86 ? -14.680 -0.642 21.119 1.00 94.19 86 GLU A CA 1
ATOM 639 C C . GLU A 1 86 ? -14.231 0.821 21.021 1.00 94.19 86 GLU A C 1
ATOM 641 O O . GLU A 1 86 ? -13.095 1.089 20.646 1.00 94.19 86 GLU A O 1
ATOM 646 N N . GLN A 1 87 ? -15.075 1.765 21.449 1.00 93.00 87 GLN A N 1
ATOM 647 C CA . GLN A 1 87 ? -14.748 3.191 21.440 1.00 93.00 87 GLN A CA 1
ATOM 648 C C . GLN A 1 87 ? -13.542 3.517 22.334 1.00 93.00 87 GLN A C 1
ATOM 650 O O . GLN A 1 87 ? -12.667 4.279 21.933 1.00 93.00 87 GLN A O 1
ATOM 655 N N . GLU A 1 88 ? -13.476 2.932 23.533 1.00 93.81 88 GLU A N 1
ATOM 656 C CA . GLU A 1 88 ? -12.337 3.116 24.442 1.00 93.81 88 GLU A CA 1
ATOM 657 C C . GLU A 1 88 ? -11.055 2.495 23.885 1.00 93.81 88 GLU A C 1
ATOM 659 O O . GLU A 1 88 ? -9.984 3.088 24.012 1.00 93.81 88 GLU A O 1
ATOM 664 N N . ALA A 1 89 ? -11.165 1.320 23.258 1.00 94.25 89 ALA A N 1
ATOM 665 C CA . ALA A 1 89 ? -10.037 0.643 22.632 1.00 94.25 89 ALA A CA 1
ATOM 666 C C . ALA A 1 89 ? -9.486 1.441 21.439 1.00 94.25 89 ALA A C 1
ATOM 668 O O . ALA A 1 89 ? -8.276 1.622 21.349 1.00 94.25 89 ALA A O 1
ATOM 669 N N . ILE A 1 90 ? -10.360 1.966 20.571 1.00 92.62 90 ILE A N 1
ATOM 670 C CA . ILE A 1 90 ? -9.994 2.796 19.409 1.00 92.62 90 ILE A CA 1
ATOM 671 C C . ILE A 1 90 ? -9.385 4.130 19.852 1.00 92.62 90 ILE A C 1
ATOM 673 O O . ILE A 1 90 ? -8.393 4.573 19.283 1.00 92.62 90 ILE A O 1
ATOM 677 N N . ALA A 1 91 ? -9.945 4.764 20.886 1.00 91.44 91 ALA A N 1
ATOM 678 C CA . ALA A 1 91 ? -9.411 6.019 21.411 1.00 91.44 91 ALA A CA 1
ATOM 679 C C . ALA A 1 91 ? -8.057 5.843 22.125 1.00 91.44 91 ALA A C 1
ATOM 681 O O . ALA A 1 91 ? -7.296 6.802 22.227 1.00 91.44 91 ALA A O 1
ATOM 682 N N . GLY A 1 92 ? -7.764 4.647 22.652 1.00 90.25 92 GLY A N 1
ATOM 683 C CA . GLY A 1 92 ? -6.492 4.342 23.314 1.00 90.25 92 GLY A CA 1
ATOM 684 C C . GLY A 1 92 ? -6.246 5.115 24.617 1.00 90.25 92 GLY A C 1
ATOM 685 O O . GLY A 1 92 ? -5.105 5.248 25.047 1.00 90.25 92 GLY A O 1
ATOM 686 N N . THR A 1 93 ? -7.290 5.653 25.254 1.00 85.06 93 THR A N 1
ATOM 687 C CA . THR A 1 93 ? -7.164 6.556 26.416 1.00 85.06 93 THR A CA 1
ATOM 688 C C . THR A 1 93 ? -7.264 5.855 27.771 1.00 85.06 93 THR A C 1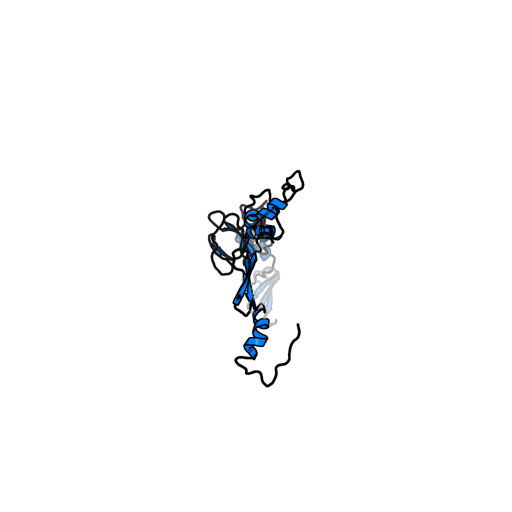
ATOM 690 O O . THR A 1 93 ? -6.901 6.431 28.796 1.00 85.06 93 THR A O 1
ATOM 693 N N . SER A 1 94 ? -7.768 4.621 27.810 1.00 87.50 94 SER A N 1
ATOM 694 C CA . SER A 1 94 ? -8.052 3.916 29.060 1.00 87.50 94 SER A CA 1
ATOM 695 C C . SER A 1 94 ? -6.891 3.024 29.491 1.00 87.50 94 SER A C 1
ATOM 697 O O . SER A 1 94 ? -6.586 2.029 28.841 1.00 87.50 94 SER A O 1
ATOM 699 N N . LEU A 1 95 ? -6.295 3.334 30.644 1.00 87.12 95 LEU A N 1
ATOM 700 C CA . LEU A 1 95 ? -5.243 2.519 31.271 1.00 87.12 95 LEU A CA 1
ATOM 701 C C . LEU A 1 95 ? -5.792 1.450 32.229 1.00 87.12 95 LEU A C 1
ATOM 703 O O . LEU A 1 95 ? -5.033 0.685 32.814 1.00 87.12 95 LEU A O 1
ATOM 707 N N . ILE A 1 96 ? -7.113 1.420 32.423 1.00 88.62 96 ILE A N 1
ATOM 708 C CA . ILE A 1 96 ? -7.782 0.639 33.473 1.00 88.62 96 ILE A CA 1
ATOM 709 C C . ILE A 1 96 ? -8.821 -0.341 32.916 1.00 88.62 96 ILE A C 1
ATOM 711 O O . ILE A 1 96 ? -9.754 -0.743 33.618 1.00 88.62 96 ILE A O 1
ATOM 715 N N . THR A 1 97 ? -8.695 -0.701 31.639 1.00 92.12 97 THR A N 1
ATOM 716 C CA . THR A 1 97 ? -9.585 -1.653 30.967 1.00 92.12 97 THR A CA 1
ATOM 717 C C . THR A 1 97 ? -8.803 -2.700 30.187 1.00 92.12 97 THR A C 1
ATOM 719 O O . THR A 1 97 ? -7.680 -2.457 29.755 1.00 92.12 97 THR A O 1
ATOM 722 N N . ALA A 1 98 ? -9.385 -3.891 30.045 1.00 94.31 98 ALA A N 1
ATOM 723 C CA . ALA A 1 98 ? -8.764 -5.007 29.341 1.00 94.31 98 ALA A CA 1
ATOM 724 C C . ALA A 1 98 ? -9.204 -5.009 27.881 1.00 94.31 98 ALA A C 1
ATOM 726 O O . ALA A 1 98 ? -10.401 -4.959 27.586 1.00 94.31 98 ALA A O 1
ATOM 727 N N . ILE A 1 99 ? -8.238 -5.144 26.978 1.00 96.12 99 ILE A N 1
ATOM 728 C CA . ILE A 1 99 ? -8.489 -5.379 25.559 1.00 96.12 99 ILE A CA 1
ATOM 729 C C . ILE A 1 99 ? -8.819 -6.861 25.348 1.00 96.12 99 ILE A C 1
ATOM 731 O O . ILE A 1 99 ? -8.146 -7.749 25.867 1.00 96.12 99 ILE A O 1
ATOM 735 N N . THR A 1 100 ? -9.856 -7.129 24.560 1.00 95.81 100 THR A N 1
ATOM 736 C CA . THR A 1 100 ? -10.223 -8.472 24.089 1.00 95.81 100 THR A CA 1
ATOM 737 C C . THR A 1 100 ? -9.795 -8.669 22.634 1.00 95.81 100 THR A C 1
ATOM 739 O O . THR A 1 100 ? -9.551 -7.685 21.935 1.00 95.81 100 THR A O 1
ATOM 742 N N . PRO A 1 101 ? -9.770 -9.911 22.112 1.00 97.50 101 PRO A N 1
ATOM 743 C CA . PRO A 1 101 ? -9.557 -10.141 20.684 1.00 97.50 101 PRO A CA 1
ATOM 744 C C . PRO A 1 101 ? -10.548 -9.397 19.775 1.00 97.50 101 PRO A C 1
ATOM 746 O O . PRO A 1 101 ? -10.176 -9.010 18.672 1.00 97.50 101 PRO A O 1
ATOM 749 N N . ALA A 1 102 ? -11.791 -9.180 20.225 1.00 95.50 102 ALA A N 1
ATOM 750 C CA . ALA A 1 102 ? -12.801 -8.435 19.472 1.00 95.50 102 ALA A CA 1
ATOM 751 C C . ALA A 1 102 ? -12.477 -6.935 19.420 1.00 95.50 102 ALA A C 1
ATOM 753 O O . ALA A 1 102 ? -12.404 -6.358 18.341 1.00 95.50 102 ALA A O 1
ATOM 754 N N . THR A 1 103 ? -12.184 -6.319 20.568 1.00 95.00 103 THR A N 1
ATOM 755 C CA . THR A 1 103 ? -11.826 -4.893 20.612 1.00 95.00 103 THR A CA 1
ATOM 756 C C . THR A 1 103 ? -10.468 -4.621 19.967 1.00 95.00 103 THR A C 1
ATOM 758 O O . THR A 1 103 ? -10.287 -3.576 19.358 1.00 95.00 103 THR A O 1
ATOM 761 N N . LEU A 1 104 ? -9.520 -5.563 20.043 1.00 94.56 104 LEU A N 1
ATOM 762 C CA . LEU A 1 104 ? -8.263 -5.484 19.295 1.00 94.56 104 LEU A CA 1
ATOM 763 C C . LEU A 1 104 ? -8.512 -5.535 17.787 1.00 94.56 104 LEU A C 1
ATOM 765 O O . LEU A 1 104 ? -7.882 -4.791 17.046 1.00 94.56 104 LEU A O 1
ATOM 769 N N . ARG A 1 105 ? -9.434 -6.388 17.329 1.00 92.25 105 ARG A N 1
ATOM 770 C CA . ARG A 1 105 ? -9.822 -6.434 15.917 1.00 92.25 105 ARG A CA 1
ATOM 771 C C . ARG A 1 105 ? -10.430 -5.116 15.463 1.00 92.25 105 ARG A C 1
ATOM 773 O O . ARG A 1 105 ? -9.982 -4.607 14.454 1.00 92.25 105 ARG A O 1
ATOM 780 N N . ALA A 1 106 ? -11.326 -4.518 16.247 1.00 91.38 106 ALA A N 1
ATOM 781 C CA . ALA A 1 106 ? -11.877 -3.198 15.937 1.00 91.38 106 ALA A CA 1
ATOM 782 C C . ALA A 1 106 ? -10.776 -2.126 15.794 1.00 91.38 106 ALA A C 1
ATOM 784 O O . ALA A 1 106 ? -10.783 -1.358 14.837 1.00 91.38 106 ALA A O 1
ATOM 785 N N . VAL A 1 107 ? -9.779 -2.114 16.689 1.00 91.25 107 VAL A N 1
ATOM 786 C CA . VAL A 1 107 ? -8.606 -1.227 16.562 1.00 91.25 107 VAL A CA 1
ATOM 787 C C . VAL A 1 107 ? -7.820 -1.525 15.280 1.00 91.25 107 VAL A C 1
ATOM 789 O O . VAL A 1 107 ? -7.491 -0.612 14.526 1.00 91.25 107 VAL A O 1
ATOM 792 N N . LEU A 1 108 ? -7.537 -2.796 14.992 1.00 90.00 108 LEU A N 1
ATOM 793 C CA . LEU A 1 108 ? -6.819 -3.196 13.778 1.00 90.00 108 LEU A CA 1
ATOM 794 C C . LEU A 1 108 ? -7.593 -2.854 12.500 1.00 90.00 108 LEU A C 1
ATOM 796 O O . LEU A 1 108 ? -6.976 -2.437 11.526 1.00 90.00 108 LEU A O 1
ATOM 800 N N . ASP A 1 109 ? -8.918 -2.950 12.513 1.00 87.00 109 ASP A N 1
ATOM 801 C CA . ASP A 1 109 ? -9.766 -2.585 11.383 1.00 87.00 109 ASP A CA 1
ATOM 802 C C . ASP A 1 109 ? -9.694 -1.070 11.127 1.00 87.00 109 ASP A C 1
ATOM 804 O O . ASP A 1 109 ? -9.610 -0.650 9.973 1.00 87.00 109 ASP A O 1
ATOM 808 N N . THR A 1 110 ? -9.592 -0.244 12.178 1.00 81.00 110 THR A N 1
ATOM 809 C CA . THR A 1 110 ? -9.335 1.201 12.010 1.00 81.00 110 THR A CA 1
ATOM 810 C C . THR A 1 110 ? -7.938 1.505 11.466 1.00 81.00 110 THR A C 1
ATOM 812 O O . THR A 1 110 ? -7.783 2.440 10.687 1.00 81.00 110 THR A O 1
ATOM 815 N N . LEU A 1 111 ? -6.927 0.696 11.802 1.00 72.88 111 LEU A N 1
ATOM 816 C CA . LEU A 1 111 ? -5.583 0.797 11.212 1.00 72.88 111 LEU A CA 1
ATOM 817 C C . LEU A 1 111 ? -5.543 0.279 9.765 1.00 72.88 111 LEU A C 1
ATOM 819 O O . LEU A 1 111 ? -4.701 0.699 8.974 1.00 72.88 111 LEU A O 1
ATOM 823 N N . SER A 1 112 ? -6.463 -0.624 9.416 1.00 59.75 112 SER A N 1
ATOM 824 C CA . SER A 1 112 ? -6.630 -1.183 8.072 1.00 59.75 112 SER A CA 1
ATOM 825 C C . SER A 1 112 ? -7.346 -0.245 7.099 1.00 59.75 112 SER A C 1
ATOM 827 O O . SER A 1 112 ? -7.443 -0.573 5.916 1.00 59.75 112 SER A O 1
ATOM 829 N N . ALA A 1 113 ? -7.789 0.936 7.555 1.00 56.16 113 ALA A N 1
ATOM 830 C CA . ALA A 1 113 ? -8.258 2.024 6.701 1.00 56.16 113 ALA A CA 1
ATOM 831 C C . ALA A 1 113 ? -7.085 2.627 5.894 1.00 56.16 113 ALA A C 1
ATOM 833 O O . ALA A 1 113 ? -6.629 3.744 6.117 1.00 56.16 113 ALA A O 1
ATOM 834 N N . ALA A 1 114 ? -6.617 1.821 4.941 1.00 58.91 114 ALA A N 1
ATOM 835 C CA . ALA A 1 114 ? -5.813 2.122 3.771 1.00 58.91 114 ALA A CA 1
ATOM 836 C C . ALA A 1 114 ? -4.504 2.887 4.001 1.00 58.91 114 ALA A C 1
ATOM 838 O O . ALA A 1 114 ? -4.342 4.027 3.570 1.00 58.91 114 ALA A O 1
ATOM 839 N N . VAL A 1 115 ? -3.499 2.188 4.539 1.00 70.56 115 VAL A N 1
ATOM 840 C CA . VAL A 1 115 ? -2.097 2.550 4.254 1.00 70.56 115 VAL A CA 1
ATOM 841 C C . VAL A 1 115 ? -1.827 2.461 2.745 1.00 70.56 115 VAL A C 1
ATOM 843 O O . VAL A 1 115 ? -1.035 3.238 2.222 1.00 70.56 115 VAL A O 1
ATOM 846 N N . ILE A 1 116 ? -2.502 1.539 2.043 1.00 86.62 116 ILE A N 1
ATOM 847 C CA . ILE A 1 116 ? -2.392 1.344 0.594 1.00 86.62 116 ILE A CA 1
ATOM 848 C C . ILE A 1 116 ? -3.789 1.406 -0.038 1.00 86.62 116 ILE A C 1
ATOM 850 O O . ILE A 1 116 ? -4.644 0.579 0.274 1.00 86.62 116 ILE A O 1
ATOM 854 N N . LEU A 1 117 ? -4.010 2.369 -0.929 1.00 91.56 117 LEU A N 1
ATOM 855 C CA . LEU A 1 117 ? -5.210 2.516 -1.755 1.00 91.56 117 LEU A CA 1
ATOM 856 C C . LEU A 1 117 ? -4.971 1.866 -3.122 1.00 91.56 117 LEU A C 1
ATOM 858 O O . LEU A 1 117 ? -3.972 2.158 -3.773 1.00 91.56 117 LEU A O 1
ATOM 862 N N . LEU A 1 118 ? -5.858 0.969 -3.553 1.00 92.88 118 LEU A N 1
ATOM 863 C CA . LEU A 1 118 ? -5.723 0.248 -4.824 1.00 92.88 118 LEU A CA 1
ATOM 864 C C . LEU A 1 118 ? -6.483 0.966 -5.932 1.00 92.88 118 LEU A C 1
ATOM 866 O O . LEU A 1 118 ? -7.616 1.385 -5.723 1.00 92.88 118 LEU A O 1
ATOM 870 N N . GLY A 1 119 ? -5.911 1.037 -7.129 1.00 95.12 119 GLY A N 1
ATOM 871 C CA . GLY A 1 119 ? -6.638 1.586 -8.266 1.00 95.12 119 GLY A CA 1
ATOM 872 C C . GLY A 1 119 ? -5.762 1.838 -9.480 1.00 95.12 119 GLY A C 1
ATOM 873 O O . GLY A 1 119 ? -4.932 0.999 -9.826 1.00 95.12 119 GLY A O 1
ATOM 874 N N . LYS A 1 120 ? -5.965 2.979 -10.135 1.00 96.19 120 LYS A N 1
ATOM 875 C CA . LYS A 1 120 ? -5.325 3.346 -11.397 1.00 96.19 120 LYS A CA 1
ATOM 876 C C . LYS A 1 120 ? -4.777 4.767 -11.347 1.00 96.19 120 LYS A C 1
ATOM 878 O O . LYS A 1 120 ? -5.491 5.721 -11.025 1.00 96.19 120 LYS A O 1
ATOM 883 N N . TRP A 1 121 ? -3.519 4.921 -11.746 1.00 96.00 121 TRP A N 1
ATOM 884 C CA . TRP A 1 121 ? -2.931 6.238 -11.951 1.00 96.00 121 TRP A CA 1
ATOM 885 C C . TRP A 1 121 ? -3.440 6.853 -13.263 1.00 96.00 121 TRP A C 1
ATOM 887 O O . TRP A 1 121 ? -3.429 6.203 -14.309 1.00 96.00 121 TRP A O 1
ATOM 897 N N . ILE A 1 122 ? -3.889 8.112 -13.214 1.00 96.62 122 ILE A N 1
ATOM 898 C CA . ILE A 1 122 ? -4.395 8.839 -14.391 1.00 96.62 122 ILE A CA 1
ATOM 899 C C . ILE A 1 122 ? -3.429 9.944 -14.799 1.00 96.62 122 ILE A C 1
ATOM 901 O O . ILE A 1 122 ? -3.081 10.076 -15.971 1.00 96.62 122 ILE A O 1
ATOM 905 N N . ASN A 1 123 ? -3.020 10.766 -13.834 1.00 94.94 123 ASN A N 1
ATOM 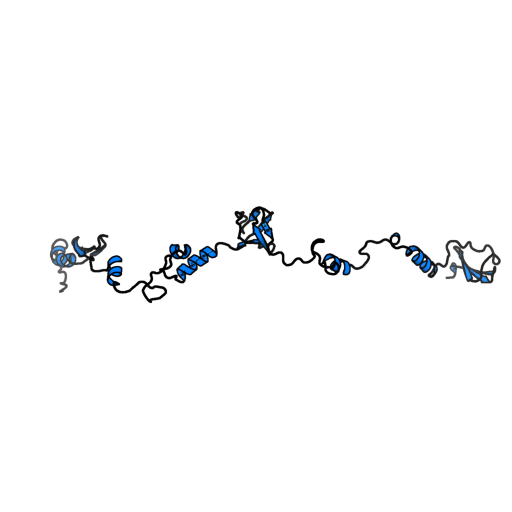906 C CA . ASN A 1 123 ? -2.065 11.849 -14.025 1.00 94.94 123 ASN A CA 1
ATOM 907 C C . ASN A 1 123 ? -1.458 12.260 -12.672 1.00 94.94 123 ASN A C 1
ATOM 909 O O . ASN A 1 123 ? -1.736 11.670 -11.630 1.00 94.94 123 ASN A O 1
ATOM 913 N N . ASN A 1 124 ? -0.623 13.297 -12.671 1.00 94.44 124 ASN A N 1
ATOM 914 C CA . ASN A 1 124 ? 0.069 13.763 -11.472 1.00 94.44 124 ASN A CA 1
ATOM 915 C C . ASN A 1 124 ? -0.854 14.277 -10.348 1.00 94.44 124 ASN A C 1
ATOM 917 O O . ASN A 1 124 ? -0.382 14.370 -9.225 1.00 94.44 124 ASN A O 1
ATOM 921 N N . THR A 1 125 ? -2.130 14.579 -10.587 1.00 95.81 125 THR A N 1
ATOM 922 C CA . THR A 1 125 ? -3.071 15.056 -9.554 1.00 95.81 125 THR A CA 1
ATOM 923 C C . THR A 1 125 ? -4.269 14.138 -9.336 1.00 95.81 125 THR A C 1
ATOM 925 O O . THR A 1 125 ? -5.069 14.390 -8.441 1.00 95.81 125 THR A O 1
ATOM 928 N N . THR A 1 126 ? -4.405 13.073 -10.129 1.00 96.50 126 THR A N 1
ATOM 929 C CA . THR A 1 126 ? -5.591 12.212 -10.137 1.00 96.50 126 THR A CA 1
ATOM 930 C C . THR A 1 126 ? -5.197 10.743 -10.068 1.00 96.50 126 THR A C 1
ATOM 932 O O . THR A 1 126 ? -4.509 10.224 -10.953 1.00 96.50 126 THR A O 1
ATOM 935 N N . PHE A 1 127 ? -5.710 10.066 -9.045 1.00 97.00 127 PHE A N 1
ATOM 936 C CA . PHE A 1 127 ? -5.656 8.620 -8.887 1.00 97.00 127 PHE A CA 1
ATOM 937 C C . PHE A 1 127 ? -7.083 8.119 -8.667 1.00 97.00 127 PHE A C 1
ATOM 939 O O . PHE A 1 127 ? -7.789 8.662 -7.819 1.00 97.00 127 PHE A O 1
ATOM 946 N N . GLN A 1 128 ? -7.521 7.137 -9.445 1.00 97.31 128 GLN A N 1
ATOM 947 C CA . GLN A 1 128 ? -8.871 6.576 -9.361 1.00 97.31 128 GLN A CA 1
ATOM 948 C C . GLN A 1 128 ? -8.847 5.231 -8.645 1.00 97.31 128 GLN A C 1
ATOM 950 O O . GLN A 1 128 ? -7.838 4.532 -8.703 1.00 97.31 128 GLN A O 1
ATOM 955 N N . ASP A 1 129 ? -9.936 4.877 -7.974 1.00 95.25 129 ASP A N 1
ATOM 956 C CA . ASP A 1 129 ? -10.162 3.527 -7.470 1.00 95.25 129 ASP A CA 1
ATOM 957 C C . ASP A 1 129 ? -10.469 2.538 -8.614 1.00 95.25 129 ASP A C 1
ATOM 959 O O . ASP A 1 129 ? -10.317 2.849 -9.799 1.00 95.25 129 ASP A O 1
ATOM 963 N N . LEU A 1 130 ? -10.850 1.306 -8.269 1.00 93.56 130 LEU A N 1
ATOM 964 C CA . LEU A 1 130 ? -11.172 0.265 -9.252 1.00 93.56 130 LEU A CA 1
ATOM 965 C C . LEU A 1 130 ? -12.506 0.494 -9.986 1.00 93.56 130 LEU A C 1
ATOM 967 O O . LEU A 1 130 ? -12.742 -0.172 -10.992 1.00 93.56 130 LEU A O 1
ATOM 971 N N . ASP A 1 131 ? -13.336 1.426 -9.514 1.00 96.19 131 ASP A N 1
ATOM 972 C CA . ASP A 1 131 ? -14.628 1.800 -10.097 1.00 96.19 131 ASP A CA 1
ATOM 973 C C . ASP A 1 131 ? -14.546 3.155 -10.842 1.00 96.19 131 ASP A C 1
ATOM 975 O O . ASP A 1 131 ? -15.563 3.801 -11.103 1.00 96.19 131 ASP A O 1
ATOM 979 N N . ASP A 1 132 ? -13.328 3.589 -11.198 1.00 95.25 132 ASP A N 1
ATOM 980 C CA . ASP A 1 132 ? -13.007 4.848 -11.887 1.00 95.25 132 ASP A CA 1
ATOM 981 C C . ASP A 1 132 ? -13.377 6.131 -11.100 1.00 95.25 132 ASP A C 1
ATOM 983 O O . ASP A 1 132 ? -13.443 7.234 -11.663 1.00 95.25 132 ASP A O 1
ATOM 987 N N . ILE A 1 133 ? -13.566 6.040 -9.779 1.00 95.38 133 ILE A N 1
ATOM 988 C CA . ILE A 1 133 ? -13.856 7.190 -8.913 1.00 95.38 133 ILE A CA 1
ATOM 989 C C . ILE A 1 133 ? -12.539 7.783 -8.384 1.00 95.38 133 ILE A C 1
ATOM 991 O O . ILE A 1 133 ? -11.730 7.064 -7.799 1.00 95.38 133 ILE A O 1
ATOM 995 N N . PRO A 1 134 ? -12.278 9.096 -8.548 1.00 96.12 134 PRO A N 1
ATOM 996 C CA . PRO A 1 134 ? -11.065 9.717 -8.018 1.00 96.12 134 PRO A CA 1
ATOM 997 C C . PRO A 1 134 ? -10.986 9.673 -6.488 1.00 96.12 134 PRO A C 1
ATOM 999 O O . PRO A 1 134 ? -11.911 10.109 -5.797 1.00 96.12 134 PRO A O 1
ATOM 1002 N N . TYR A 1 135 ? -9.843 9.244 -5.953 1.00 94.06 135 TYR A N 1
ATOM 1003 C CA . TYR A 1 135 ? -9.524 9.435 -4.543 1.00 94.06 135 TYR A CA 1
ATOM 1004 C C . TYR A 1 135 ? -9.299 10.915 -4.227 1.00 94.06 135 TYR A C 1
ATOM 1006 O O . TYR A 1 135 ? -8.766 11.676 -5.036 1.00 94.06 135 TYR A O 1
ATOM 1014 N N . THR A 1 136 ? -9.643 11.308 -2.999 1.00 93.75 136 THR A N 1
ATOM 1015 C CA . THR A 1 136 ? -9.134 12.560 -2.428 1.00 93.75 136 THR A CA 1
ATOM 1016 C C . THR A 1 136 ? -7.680 12.319 -2.010 1.00 93.75 136 THR A C 1
ATOM 1018 O O . THR A 1 136 ? -7.445 11.390 -1.236 1.00 93.75 136 THR A O 1
ATOM 1021 N N . PRO A 1 137 ? -6.697 13.092 -2.504 1.00 92.62 137 PRO A N 1
ATOM 1022 C CA . PRO A 1 137 ? -5.307 12.871 -2.141 1.00 92.62 137 PRO A CA 1
ATOM 1023 C C . PRO A 1 137 ? -5.060 13.171 -0.662 1.00 92.62 137 PRO A C 1
ATOM 1025 O O . PRO A 1 137 ? -5.324 14.269 -0.176 1.00 92.62 137 PRO A O 1
ATOM 1028 N N . GLU A 1 138 ? -4.510 12.192 0.038 1.00 90.50 138 GLU A N 1
ATOM 1029 C CA . GLU A 1 138 ? -4.088 12.279 1.432 1.00 90.50 138 GLU A CA 1
ATOM 1030 C C . GLU A 1 138 ? -2.594 11.961 1.553 1.00 90.50 138 GLU A C 1
ATOM 1032 O O . GLU A 1 138 ? -2.090 11.017 0.929 1.00 90.50 138 GLU A O 1
ATOM 1037 N N . GLU A 1 139 ? -1.891 12.757 2.363 1.00 86.25 139 GLU A N 1
ATOM 1038 C CA . GLU A 1 139 ? -0.506 12.495 2.759 1.00 86.25 139 GLU A CA 1
ATOM 1039 C C . GLU A 1 139 ? -0.415 11.196 3.577 1.00 86.25 139 GLU A C 1
ATOM 1041 O O . GLU A 1 139 ? -1.391 10.750 4.177 1.00 86.25 139 GLU A O 1
ATOM 1046 N N . LEU A 1 140 ? 0.770 10.578 3.604 1.00 81.75 140 LEU A N 1
ATOM 1047 C CA . LEU A 1 140 ? 1.053 9.327 4.332 1.00 81.75 140 LEU A CA 1
ATOM 1048 C C . LEU A 1 140 ? 0.280 8.084 3.850 1.00 81.75 140 LEU A C 1
ATOM 1050 O O . LEU A 1 140 ? 0.436 7.012 4.435 1.00 81.75 140 LEU A O 1
ATOM 1054 N N . LYS A 1 141 ? -0.483 8.191 2.758 1.00 88.00 141 LYS A N 1
ATOM 1055 C CA . LYS A 1 141 ? -1.045 7.043 2.041 1.00 88.00 141 LYS A CA 1
ATOM 1056 C C . LYS A 1 141 ? -0.181 6.668 0.845 1.00 88.00 141 LYS A C 1
ATOM 1058 O O . LYS A 1 141 ? 0.338 7.529 0.129 1.00 88.00 141 LYS A O 1
ATOM 1063 N N . LEU A 1 142 ? -0.056 5.367 0.621 1.00 91.06 142 LEU A N 1
ATOM 1064 C CA . LEU A 1 142 ? 0.451 4.803 -0.619 1.00 91.06 142 LEU A CA 1
ATOM 1065 C C . LEU A 1 142 ? -0.726 4.479 -1.539 1.00 91.06 142 LEU A C 1
ATOM 1067 O O . LEU A 1 142 ? -1.791 4.073 -1.088 1.00 91.06 142 LEU A O 1
ATOM 1071 N N . TYR A 1 143 ? -0.518 4.630 -2.836 1.00 93.50 143 TYR A N 1
ATOM 1072 C CA . TYR A 1 143 ? -1.498 4.348 -3.876 1.00 93.50 143 TYR A CA 1
ATOM 1073 C C . TYR A 1 143 ? -0.866 3.335 -4.818 1.00 93.50 143 TYR A C 1
ATOM 1075 O O . TYR A 1 143 ? 0.180 3.609 -5.399 1.00 93.50 143 TYR A O 1
ATOM 1083 N N . TRP A 1 144 ? -1.443 2.147 -4.934 1.00 93.31 144 TRP A N 1
ATOM 1084 C CA . TRP A 1 144 ? -0.933 1.094 -5.800 1.00 93.31 144 TRP A CA 1
ATOM 1085 C C . TRP A 1 144 ? -1.742 1.061 -7.088 1.00 93.31 144 TRP A C 1
ATOM 1087 O O . TRP A 1 144 ? -2.930 0.734 -7.085 1.00 93.31 144 TRP A O 1
ATOM 1097 N N . ASP A 1 145 ? -1.085 1.412 -8.190 1.00 94.88 145 ASP A N 1
ATOM 1098 C CA . ASP A 1 145 ? -1.631 1.204 -9.521 1.00 94.88 145 ASP A CA 1
ATOM 1099 C C . ASP A 1 145 ? -1.521 -0.281 -9.868 1.00 94.88 145 ASP A C 1
ATOM 1101 O O . ASP A 1 145 ? -0.431 -0.795 -10.144 1.00 94.88 145 ASP A O 1
ATOM 1105 N N . VAL A 1 146 ? -2.659 -0.972 -9.839 1.00 93.38 146 VAL A N 1
ATOM 1106 C CA . VAL A 1 146 ? -2.724 -2.421 -10.064 1.00 93.38 146 VAL A CA 1
ATOM 1107 C C . VAL A 1 146 ? -2.447 -2.803 -11.520 1.00 93.38 146 VAL A C 1
ATOM 1109 O O . VAL A 1 146 ? -2.159 -3.965 -11.799 1.00 93.38 146 VAL A O 1
ATOM 1112 N N . PHE A 1 147 ? -2.505 -1.844 -12.450 1.00 92.19 147 PHE A N 1
ATOM 1113 C CA . PHE A 1 147 ? -2.293 -2.073 -13.878 1.00 92.19 147 PHE A CA 1
ATOM 1114 C C . PHE A 1 147 ? -0.833 -1.866 -14.284 1.00 92.19 147 PHE A C 1
ATOM 1116 O O . PHE A 1 147 ? -0.294 -2.656 -15.058 1.00 92.19 147 PHE A O 1
ATOM 1123 N N . SER A 1 148 ? -0.183 -0.823 -13.762 1.00 90.19 148 SER A N 1
ATOM 1124 C CA . SER A 1 148 ? 1.240 -0.549 -14.026 1.00 90.19 148 SER A CA 1
ATOM 1125 C C . SER A 1 148 ? 2.186 -1.164 -12.989 1.00 90.19 148 SER A C 1
ATOM 1127 O O . SER A 1 148 ? 3.402 -1.159 -13.182 1.00 90.19 148 SER A O 1
ATOM 1129 N N . ASN A 1 149 ? 1.634 -1.719 -11.904 1.00 88.62 149 ASN A N 1
ATOM 1130 C CA . ASN A 1 149 ? 2.362 -2.251 -10.756 1.00 88.62 149 ASN A CA 1
ATOM 1131 C C . ASN A 1 149 ? 3.311 -1.219 -10.108 1.00 88.62 149 ASN A C 1
ATOM 1133 O O . ASN A 1 149 ? 4.415 -1.546 -9.662 1.00 88.62 149 ASN A O 1
ATOM 1137 N N . GLN A 1 150 ? 2.884 0.047 -10.075 1.00 90.69 150 GLN A N 1
ATOM 1138 C CA . GLN A 1 150 ? 3.621 1.160 -9.474 1.00 90.69 150 GLN A CA 1
ATOM 1139 C C . GLN A 1 150 ? 2.960 1.616 -8.174 1.00 90.69 150 GLN A C 1
ATOM 1141 O O . GLN A 1 150 ? 1.736 1.652 -8.061 1.00 90.69 150 GLN A O 1
ATOM 1146 N N . PHE A 1 151 ? 3.778 1.982 -7.191 1.00 91.50 151 PHE A N 1
ATOM 1147 C CA . PHE A 1 151 ? 3.327 2.637 -5.970 1.00 91.50 151 PHE A CA 1
ATOM 1148 C C . PHE A 1 151 ? 3.565 4.136 -6.097 1.00 91.50 151 PHE A C 1
ATOM 1150 O O . PHE A 1 151 ? 4.644 4.564 -6.499 1.00 91.50 151 PHE A O 1
ATOM 1157 N N . TYR A 1 152 ? 2.574 4.926 -5.709 1.00 92.94 152 TYR A N 1
ATOM 1158 C CA . TYR A 1 152 ? 2.611 6.379 -5.670 1.00 92.94 152 TYR A CA 1
ATOM 1159 C C . TYR A 1 152 ? 2.358 6.869 -4.243 1.00 92.94 152 TYR A C 1
ATOM 1161 O O . TYR A 1 152 ? 1.701 6.196 -3.453 1.00 92.94 152 TYR A O 1
ATOM 1169 N N . ALA A 1 153 ? 2.847 8.058 -3.913 1.00 92.62 153 ALA A N 1
ATOM 1170 C CA . ALA A 1 153 ? 2.499 8.785 -2.697 1.00 92.62 153 ALA A CA 1
ATOM 1171 C C . ALA A 1 153 ? 2.174 10.238 -3.036 1.00 92.62 153 ALA A C 1
ATOM 1173 O O . ALA A 1 153 ? 2.767 10.822 -3.948 1.00 92.62 153 ALA A O 1
ATOM 1174 N N . TRP A 1 154 ? 1.241 10.823 -2.290 1.00 94.19 154 TRP A N 1
ATOM 1175 C CA . TRP A 1 154 ? 0.923 12.241 -2.399 1.00 94.19 154 TRP A CA 1
ATOM 1176 C C . TRP A 1 154 ? 1.964 13.081 -1.651 1.00 94.19 154 TRP A C 1
ATOM 1178 O O . TRP A 1 154 ? 2.218 12.842 -0.472 1.00 94.19 154 TRP A O 1
ATOM 1188 N N . ASN A 1 155 ? 2.556 14.071 -2.324 1.00 88.81 155 ASN A N 1
ATOM 1189 C CA . ASN A 1 155 ? 3.591 14.948 -1.754 1.00 88.81 155 ASN A CA 1
ATOM 1190 C C . ASN A 1 155 ? 3.085 16.349 -1.348 1.00 88.81 155 ASN A C 1
ATOM 1192 O O . ASN A 1 155 ? 3.891 17.261 -1.173 1.00 88.81 155 ASN A O 1
ATOM 1196 N N . GLY A 1 156 ? 1.765 16.546 -1.296 1.00 91.31 156 GLY A N 1
ATOM 1197 C CA . GLY A 1 156 ? 1.126 17.848 -1.070 1.00 91.31 156 GLY A CA 1
ATOM 1198 C C . GLY A 1 156 ? 0.700 18.574 -2.354 1.00 91.31 156 GLY A C 1
ATOM 1199 O O . GLY A 1 156 ? -0.138 19.470 -2.295 1.00 91.31 156 GLY A O 1
ATOM 1200 N N . SER A 1 157 ? 1.223 18.180 -3.521 1.00 92.88 157 SER A N 1
ATOM 1201 C CA . SER A 1 157 ? 0.912 18.818 -4.815 1.00 92.88 157 SER A CA 1
ATOM 1202 C C . SER A 1 157 ? 0.711 17.845 -5.979 1.00 92.88 157 SER A C 1
ATOM 1204 O O . SER A 1 157 ? -0.011 18.164 -6.924 1.00 92.88 157 SER A O 1
ATOM 1206 N N . ALA A 1 158 ? 1.344 16.673 -5.923 1.00 94.62 158 ALA A N 1
ATOM 1207 C CA . ALA A 1 158 ? 1.275 15.651 -6.950 1.00 94.62 158 ALA A CA 1
ATOM 1208 C C . ALA A 1 158 ? 1.510 14.241 -6.383 1.00 94.62 158 ALA A C 1
ATOM 1210 O O . ALA A 1 158 ? 2.155 14.059 -5.345 1.00 94.62 158 ALA A O 1
ATOM 1211 N N . TYR A 1 159 ? 1.036 13.238 -7.120 1.00 93.12 159 TYR A N 1
ATOM 1212 C CA . TYR A 1 159 ? 1.401 11.837 -6.960 1.00 93.12 159 TYR A CA 1
ATOM 1213 C C . TYR A 1 159 ? 2.801 11.593 -7.529 1.00 93.12 159 TYR A C 1
ATOM 1215 O O . TYR A 1 159 ? 3.035 11.778 -8.725 1.00 93.12 159 TYR A O 1
ATOM 1223 N N . ALA A 1 160 ? 3.723 11.151 -6.678 1.00 90.81 160 ALA A N 1
ATOM 1224 C CA . ALA A 1 160 ? 5.083 10.771 -7.050 1.00 90.81 160 ALA A CA 1
ATOM 1225 C C . ALA A 1 160 ? 5.292 9.265 -6.855 1.00 90.81 160 ALA A C 1
ATOM 1227 O O . ALA A 1 160 ? 4.818 8.704 -5.868 1.00 90.81 160 ALA A O 1
ATOM 1228 N N . ILE A 1 161 ? 6.002 8.613 -7.779 1.00 90.06 161 ILE A N 1
ATOM 1229 C CA . ILE A 1 161 ? 6.284 7.172 -7.712 1.00 90.06 161 ILE A CA 1
ATOM 1230 C C . ILE A 1 161 ? 7.255 6.898 -6.555 1.00 90.06 161 ILE A C 1
ATOM 1232 O O . ILE A 1 161 ? 8.286 7.557 -6.439 1.00 90.06 161 ILE A O 1
ATOM 1236 N N . THR A 1 162 ? 6.945 5.915 -5.713 1.00 85.00 162 THR A N 1
ATOM 1237 C CA . THR A 1 162 ? 7.730 5.549 -4.523 1.00 85.00 162 THR A CA 1
ATOM 1238 C C . THR A 1 162 ? 8.442 4.208 -4.641 1.00 85.00 162 THR A C 1
ATOM 1240 O O . THR A 1 162 ? 9.401 3.969 -3.913 1.00 85.00 162 THR A O 1
ATOM 1243 N N . ASN A 1 163 ? 8.026 3.342 -5.570 1.00 75.88 163 ASN A N 1
ATOM 1244 C CA . ASN A 1 163 ? 8.672 2.052 -5.830 1.00 75.88 163 ASN A CA 1
ATOM 1245 C C . ASN A 1 163 ? 9.577 2.057 -7.062 1.00 75.88 163 ASN A C 1
ATOM 1247 O O . ASN A 1 163 ? 9.820 0.996 -7.644 1.00 75.88 163 ASN A O 1
ATOM 1251 N N . GLN A 1 164 ? 10.098 3.216 -7.464 1.00 64.50 164 GLN A N 1
ATOM 1252 C CA . GLN A 1 164 ? 11.239 3.189 -8.364 1.00 64.50 164 GLN A CA 1
ATOM 1253 C C . GLN A 1 164 ? 12.363 2.506 -7.586 1.00 64.50 164 GLN A C 1
ATOM 1255 O O . GLN A 1 164 ? 12.868 3.044 -6.602 1.00 64.50 164 GLN A O 1
ATOM 1260 N N . GLY A 1 165 ? 12.672 1.258 -7.951 1.00 62.44 165 GLY A N 1
ATOM 1261 C CA . GLY A 1 165 ? 13.843 0.563 -7.434 1.00 62.44 165 GLY A CA 1
ATOM 1262 C C . GLY A 1 165 ? 15.093 1.426 -7.622 1.00 62.44 165 GLY A C 1
ATOM 1263 O O . GLY A 1 165 ? 15.061 2.480 -8.248 1.00 62.44 165 GLY A O 1
ATOM 1264 N N . LEU A 1 166 ? 16.219 0.986 -7.073 1.00 61.56 166 LEU A N 1
ATOM 1265 C CA . LEU A 1 166 ? 17.491 1.692 -7.198 1.00 61.56 166 LEU A CA 1
ATOM 1266 C C . LEU A 1 166 ? 17.896 1.851 -8.686 1.00 61.56 166 LEU A C 1
ATOM 1268 O O . LEU A 1 166 ? 18.542 0.974 -9.253 1.00 61.56 166 LEU A O 1
ATOM 1272 N N . GLN A 1 167 ? 17.513 2.967 -9.314 1.00 61.25 167 GLN A N 1
ATOM 1273 C CA . GLN A 1 167 ? 17.840 3.327 -10.698 1.00 61.25 167 GLN A CA 1
ATOM 1274 C C . GLN A 1 167 ? 19.239 3.944 -10.752 1.00 61.25 167 GLN A C 1
ATOM 1276 O O . GLN A 1 167 ? 19.419 5.155 -10.886 1.00 61.25 167 GLN A O 1
ATOM 1281 N N . LEU A 1 168 ? 20.264 3.112 -10.584 1.00 57.19 168 LEU A N 1
ATOM 1282 C CA . LEU A 1 168 ? 21.644 3.553 -10.764 1.00 57.19 168 LEU A CA 1
ATOM 1283 C C . LEU A 1 168 ? 21.969 3.620 -12.260 1.00 57.19 168 LEU A C 1
ATOM 1285 O O . LEU A 1 168 ? 22.168 2.593 -12.900 1.00 57.19 168 LEU A O 1
ATOM 1289 N N . GLY A 1 169 ? 22.081 4.837 -12.796 1.00 56.28 169 GLY A N 1
ATOM 1290 C CA . GLY A 1 169 ? 22.657 5.087 -14.120 1.00 56.28 169 GLY A CA 1
ATOM 1291 C C . GLY A 1 169 ? 21.717 4.976 -15.317 1.00 56.28 169 GLY A C 1
ATOM 1292 O O . GLY A 1 169 ? 22.183 4.629 -16.402 1.00 56.28 169 GLY A O 1
ATOM 1293 N N . GLU A 1 170 ? 20.435 5.302 -15.135 1.00 58.47 170 GLU A N 1
ATOM 1294 C CA . GLU A 1 170 ? 19.457 5.462 -16.230 1.00 58.47 170 GLU A CA 1
ATOM 1295 C C . GLU A 1 170 ? 19.400 6.899 -16.786 1.00 58.47 170 GLU A C 1
ATOM 1297 O O . GLU A 1 170 ? 18.832 7.137 -17.847 1.00 58.47 170 GLU A O 1
ATOM 1302 N N . THR A 1 171 ? 20.005 7.874 -16.096 1.00 55.69 171 THR A N 1
ATOM 1303 C CA . THR A 1 171 ? 20.114 9.267 -16.557 1.00 55.69 171 THR A CA 1
ATOM 1304 C C . THR A 1 171 ? 21.564 9.744 -16.510 1.00 55.69 171 THR A C 1
ATOM 1306 O O . THR A 1 171 ? 22.345 9.328 -15.649 1.00 55.69 171 THR A O 1
ATOM 1309 N N . SER A 1 172 ? 21.935 10.669 -17.402 1.00 56.91 172 SER A N 1
ATOM 1310 C CA . SER A 1 172 ? 23.299 11.223 -17.489 1.00 56.91 172 SER A CA 1
ATOM 1311 C C . SER A 1 172 ? 23.783 11.896 -16.197 1.00 56.91 172 SER A C 1
ATOM 1313 O O . SER A 1 172 ? 24.987 12.019 -15.982 1.00 56.91 172 SER A O 1
ATOM 1315 N N . SER A 1 173 ? 22.862 12.299 -15.317 1.00 54.41 173 SER A N 1
ATOM 1316 C CA . SER A 1 173 ? 23.143 12.917 -14.019 1.00 54.41 173 SER A CA 1
ATOM 1317 C C . SER A 1 173 ? 23.291 11.925 -12.856 1.00 54.41 173 SER A C 1
ATOM 1319 O O . SER A 1 173 ? 23.728 12.333 -11.782 1.00 54.41 173 SER A O 1
ATOM 1321 N N . SER A 1 174 ? 22.951 10.642 -13.044 1.00 54.09 174 SER A N 1
ATOM 1322 C CA . SER A 1 174 ? 22.978 9.601 -11.998 1.00 54.09 174 SER A CA 1
ATOM 1323 C C . SER A 1 174 ? 23.906 8.418 -12.306 1.00 54.09 174 SER A C 1
ATOM 1325 O O . SER A 1 174 ? 24.078 7.530 -11.467 1.00 54.09 174 SER A O 1
ATOM 1327 N N . ALA A 1 175 ? 24.527 8.386 -13.488 1.00 54.66 175 ALA A N 1
ATOM 1328 C CA . ALA A 1 175 ? 25.464 7.335 -13.862 1.00 54.66 175 ALA A CA 1
ATOM 1329 C C . ALA A 1 175 ? 26.724 7.359 -12.977 1.00 54.66 175 ALA A C 1
ATOM 1331 O O . ALA A 1 175 ? 27.444 8.356 -12.896 1.00 54.66 175 ALA A O 1
ATOM 1332 N N . TYR A 1 176 ? 27.018 6.223 -12.332 1.00 57.75 176 TYR A N 1
ATOM 1333 C CA . TYR A 1 176 ? 28.352 5.935 -11.793 1.00 57.75 176 TYR A CA 1
ATOM 1334 C C . TYR A 1 176 ? 29.392 5.988 -12.934 1.00 57.75 176 TYR A C 1
ATOM 1336 O O . TYR A 1 176 ? 29.006 6.044 -14.100 1.00 57.75 176 TYR A O 1
ATOM 1344 N N . ARG A 1 177 ? 30.699 5.976 -12.604 1.00 59.97 177 ARG A N 1
ATOM 1345 C CA . ARG A 1 177 ? 31.838 6.002 -13.560 1.00 59.97 177 ARG A CA 1
ATOM 1346 C C . ARG A 1 177 ? 31.465 5.360 -14.912 1.00 59.97 177 ARG A C 1
ATOM 1348 O O . ARG A 1 177 ? 30.936 4.251 -14.933 1.00 59.97 177 ARG A O 1
ATOM 1355 N N . GLY A 1 178 ? 31.686 6.111 -15.996 1.00 56.19 178 GLY A N 1
ATOM 1356 C CA . GLY A 1 178 ? 31.012 5.992 -17.303 1.00 56.19 178 GLY A CA 1
ATOM 1357 C C . GLY A 1 178 ? 31.117 4.671 -18.077 1.00 56.19 178 GLY A C 1
ATOM 1358 O O . GLY A 1 178 ? 30.673 4.618 -19.215 1.00 56.19 178 GLY A O 1
ATOM 1359 N N . ASP A 1 179 ? 31.666 3.613 -17.486 1.00 58.47 179 ASP A N 1
ATOM 1360 C CA . ASP A 1 179 ? 31.675 2.238 -17.986 1.00 58.47 179 ASP A CA 1
ATOM 1361 C C . ASP A 1 179 ? 30.492 1.384 -17.480 1.00 58.47 179 ASP A C 1
ATOM 1363 O O . ASP A 1 179 ? 30.313 0.260 -17.942 1.00 58.47 179 ASP A O 1
ATOM 1367 N N . ARG A 1 180 ? 29.682 1.886 -16.533 1.00 61.16 180 ARG A N 1
ATOM 1368 C CA . ARG A 1 180 ? 28.636 1.092 -15.847 1.00 61.16 180 ARG A CA 1
ATOM 1369 C C . ARG A 1 180 ? 27.193 1.556 -16.059 1.00 61.16 180 ARG A C 1
ATOM 1371 O O . ARG A 1 180 ? 26.287 0.954 -15.491 1.00 61.16 180 ARG A O 1
ATOM 1378 N N . GLY A 1 181 ? 26.972 2.625 -16.822 1.00 72.62 181 GLY A N 1
ATOM 1379 C CA . GLY A 1 181 ? 25.621 3.086 -17.165 1.00 72.62 181 GLY A CA 1
ATOM 1380 C C . GLY A 1 181 ? 24.957 2.177 -18.201 1.00 72.62 181 GLY A C 1
ATOM 1381 O O . GLY A 1 181 ? 25.650 1.590 -19.036 1.00 72.62 181 GLY A O 1
ATOM 1382 N N . LYS A 1 182 ? 23.621 2.086 -18.176 1.00 70.62 182 LYS A N 1
ATOM 1383 C CA . LYS A 1 182 ? 22.850 1.288 -19.144 1.00 70.62 182 LYS A CA 1
ATOM 1384 C C . LYS A 1 182 ? 23.158 1.696 -20.586 1.00 70.62 182 LYS A C 1
ATOM 1386 O O . LYS A 1 182 ? 23.417 0.823 -21.401 1.00 70.62 182 LYS A O 1
ATOM 1391 N N . ASP A 1 183 ? 23.237 2.995 -20.866 1.00 74.12 183 ASP A N 1
ATOM 1392 C CA . ASP A 1 183 ? 23.560 3.510 -22.202 1.00 74.12 183 ASP A CA 1
ATOM 1393 C C . ASP A 1 183 ? 24.936 3.041 -22.696 1.00 74.12 183 ASP A C 1
ATOM 1395 O O . ASP A 1 183 ? 25.088 2.686 -23.860 1.00 74.12 183 ASP A O 1
ATOM 1399 N N . ALA A 1 184 ? 25.944 2.998 -21.816 1.00 74.75 184 ALA A N 1
ATOM 1400 C CA . ALA A 1 184 ? 27.283 2.523 -22.165 1.00 74.75 184 ALA A CA 1
ATOM 1401 C C . ALA A 1 184 ? 27.299 1.008 -22.419 1.00 74.75 184 ALA A C 1
ATOM 1403 O O . ALA A 1 184 ? 27.930 0.549 -23.372 1.00 74.75 184 ALA A O 1
ATOM 1404 N N . TYR A 1 185 ? 26.580 0.234 -21.597 1.00 77.06 185 TYR A N 1
ATOM 1405 C CA . TYR A 1 185 ? 26.403 -1.197 -21.825 1.00 77.06 185 TYR A CA 1
ATOM 1406 C C . TYR A 1 185 ? 25.657 -1.455 -23.137 1.00 77.06 185 TYR A C 1
ATOM 1408 O O . TYR A 1 185 ? 26.174 -2.178 -23.981 1.00 77.06 185 TYR A O 1
ATOM 1416 N N . ASP A 1 186 ? 24.508 -0.820 -23.358 1.00 81.56 186 ASP A N 1
ATOM 1417 C CA . ASP A 1 186 ? 23.720 -0.971 -24.579 1.00 81.56 186 ASP A CA 1
ATOM 1418 C C . ASP A 1 186 ? 24.554 -0.598 -25.812 1.00 81.56 186 ASP A C 1
ATOM 1420 O O . ASP A 1 186 ? 24.623 -1.384 -26.752 1.00 81.56 186 ASP A O 1
ATOM 1424 N N . HIS A 1 187 ? 25.283 0.526 -25.775 1.00 81.38 187 HIS A N 1
ATOM 1425 C CA . HIS A 1 187 ? 26.206 0.938 -26.837 1.00 81.38 187 HIS A CA 1
ATOM 1426 C C . HIS A 1 187 ? 27.316 -0.101 -27.075 1.00 81.38 187 HIS A C 1
ATOM 1428 O O . HIS A 1 187 ? 27.645 -0.380 -28.225 1.00 81.38 187 HIS A O 1
ATOM 1434 N N . SER A 1 188 ? 27.841 -0.742 -26.018 1.00 83.06 188 SER A N 1
ATOM 1435 C CA . SER A 1 188 ? 28.827 -1.832 -26.141 1.00 83.06 188 SER A CA 1
ATOM 1436 C C . SER A 1 188 ? 28.269 -3.104 -26.792 1.00 83.06 188 SER A C 1
ATOM 1438 O O . SER A 1 188 ? 29.041 -3.911 -27.306 1.00 83.06 188 SER A O 1
ATOM 1440 N N . GLN A 1 189 ? 26.946 -3.297 -26.765 1.00 88.19 189 GLN A N 1
ATOM 1441 C CA . GLN A 1 189 ? 26.278 -4.429 -27.409 1.00 88.19 189 GLN A CA 1
ATOM 1442 C C . GLN A 1 189 ? 25.856 -4.118 -28.855 1.00 88.19 189 GLN A C 1
ATOM 1444 O O . GLN A 1 189 ? 25.451 -5.032 -29.576 1.00 88.19 189 GLN A O 1
ATOM 1449 N N . VAL A 1 190 ? 25.944 -2.859 -29.310 1.00 89.56 190 VAL A N 1
ATOM 1450 C CA . VAL A 1 190 ? 25.580 -2.497 -30.685 1.00 89.56 190 VAL A CA 1
ATOM 1451 C C . VAL A 1 190 ? 26.618 -3.043 -31.663 1.00 89.56 190 VAL A C 1
ATOM 1453 O O . VAL A 1 190 ? 27.790 -2.675 -31.647 1.00 89.56 190 VAL A O 1
ATOM 1456 N N . THR A 1 191 ? 26.166 -3.906 -32.568 1.00 87.31 191 THR A N 1
ATOM 1457 C CA . THR A 1 191 ? 26.973 -4.442 -33.669 1.00 87.31 191 THR A CA 1
ATOM 1458 C C . THR A 1 191 ? 26.789 -3.620 -34.946 1.00 87.31 191 THR A C 1
ATOM 1460 O O . THR A 1 191 ? 25.690 -3.136 -35.213 1.00 87.31 191 THR A O 1
ATOM 1463 N N . GLY A 1 192 ? 27.820 -3.532 -35.792 1.00 89.81 192 GLY A N 1
ATOM 1464 C CA . GLY A 1 192 ? 27.754 -2.853 -37.094 1.00 89.81 192 GLY A CA 1
ATOM 1465 C C . GLY A 1 192 ? 28.391 -1.464 -37.067 1.00 89.81 192 GLY A C 1
ATOM 1466 O O . GLY A 1 192 ? 29.529 -1.332 -36.625 1.00 89.81 192 GLY A O 1
ATOM 1467 N N . ASN A 1 193 ? 27.673 -0.449 -37.560 1.00 88.31 193 ASN A N 1
ATOM 1468 C CA . ASN A 1 193 ? 28.115 0.950 -37.591 1.00 88.31 193 ASN A CA 1
ATOM 1469 C C . ASN A 1 193 ? 27.325 1.815 -36.578 1.00 88.31 193 ASN A C 1
ATOM 1471 O O . ASN A 1 193 ? 26.467 2.600 -36.990 1.00 88.31 193 ASN A O 1
ATOM 1475 N N . PRO A 1 194 ? 27.569 1.668 -35.257 1.00 87.81 194 PRO A N 1
ATOM 1476 C CA . PRO A 1 194 ? 26.818 2.367 -34.204 1.00 87.81 194 PRO A CA 1
ATOM 1477 C C . PRO A 1 194 ? 26.953 3.890 -34.258 1.00 87.81 194 PRO A C 1
ATOM 1479 O O . PRO A 1 194 ? 26.067 4.610 -33.808 1.00 87.81 194 PRO A O 1
ATOM 1482 N N . HIS A 1 195 ? 28.052 4.386 -34.823 1.00 88.56 195 HIS A N 1
ATOM 1483 C CA . HIS A 1 195 ? 28.323 5.814 -34.937 1.00 88.56 195 HIS A CA 1
ATOM 1484 C C . HIS A 1 195 ? 27.858 6.406 -36.267 1.00 88.56 195 HIS A C 1
ATOM 1486 O O . HIS A 1 195 ? 28.090 7.587 -36.508 1.00 88.56 195 HIS A O 1
ATOM 1492 N N . ASN A 1 196 ? 27.215 5.596 -37.121 1.00 90.31 196 ASN A N 1
ATOM 1493 C CA . ASN A 1 196 ? 26.809 5.976 -38.471 1.00 90.31 196 ASN A CA 1
ATOM 1494 C C . ASN A 1 196 ? 27.942 6.667 -39.255 1.00 90.31 196 ASN A C 1
ATOM 1496 O O . ASN A 1 196 ? 27.697 7.589 -40.028 1.00 90.31 196 ASN A O 1
ATOM 1500 N N . THR A 1 197 ? 29.188 6.250 -39.023 1.00 92.56 197 THR A N 1
ATOM 1501 C CA . THR A 1 197 ? 30.361 6.849 -39.654 1.00 92.56 197 THR A CA 1
ATOM 1502 C C . THR A 1 197 ? 30.430 6.446 -41.118 1.00 92.56 197 THR A C 1
ATOM 1504 O O . THR A 1 197 ? 30.308 5.268 -41.467 1.00 92.56 197 THR A O 1
ATOM 1507 N N . ALA A 1 198 ? 30.628 7.425 -41.988 1.00 91.44 198 ALA A N 1
ATOM 1508 C CA . ALA A 1 198 ? 30.936 7.217 -43.388 1.00 91.44 198 ALA A CA 1
ATOM 1509 C C . ALA A 1 198 ? 32.447 7.002 -43.578 1.00 91.44 198 ALA A C 1
ATOM 1511 O O . ALA A 1 198 ? 33.263 7.281 -42.700 1.00 91.44 198 ALA A O 1
ATOM 1512 N N . ILE A 1 199 ? 32.847 6.507 -44.753 1.00 89.50 199 ILE A N 1
ATOM 1513 C CA . ILE A 1 199 ? 34.271 6.317 -45.090 1.00 89.50 199 ILE A CA 1
ATOM 1514 C C . ILE A 1 199 ? 35.033 7.648 -45.013 1.00 89.50 199 ILE A C 1
ATOM 1516 O O . ILE A 1 199 ? 36.180 7.676 -44.572 1.00 89.50 199 ILE A O 1
ATOM 1520 N N . GLU A 1 200 ? 34.380 8.743 -45.405 1.00 89.19 200 GLU A N 1
ATOM 1521 C CA . GLU A 1 200 ? 34.926 10.101 -45.347 1.00 89.19 200 GLU A CA 1
ATOM 1522 C C . GLU A 1 200 ? 35.217 10.590 -43.920 1.00 89.19 200 GLU A C 1
ATOM 1524 O O . GLU A 1 200 ? 36.117 11.410 -43.738 1.00 89.19 200 GLU A O 1
ATOM 1529 N N . ASP A 1 201 ? 34.550 10.025 -42.907 1.00 92.81 201 ASP A N 1
ATOM 1530 C CA . ASP A 1 201 ? 34.774 10.367 -41.498 1.00 92.81 201 ASP A CA 1
ATOM 1531 C C . ASP A 1 201 ? 36.034 9.701 -40.921 1.00 92.81 201 ASP A C 1
ATOM 1533 O O . ASP A 1 201 ? 36.527 10.092 -39.860 1.00 92.81 201 ASP A O 1
ATOM 1537 N N . ILE A 1 202 ? 36.580 8.686 -41.602 1.00 91.12 202 ILE A N 1
ATOM 1538 C CA . ILE A 1 202 ? 37.741 7.920 -41.141 1.00 91.12 202 ILE A CA 1
ATOM 1539 C C . ILE A 1 202 ? 38.958 8.314 -41.974 1.00 91.12 202 ILE A C 1
ATOM 1541 O O . ILE A 1 202 ? 39.189 7.822 -43.083 1.00 91.12 202 ILE A O 1
ATOM 1545 N N . PHE A 1 203 ? 39.774 9.201 -41.405 1.00 91.38 203 PHE A N 1
ATOM 1546 C CA . PHE A 1 203 ? 40.960 9.731 -42.068 1.00 91.38 203 PHE A CA 1
ATOM 1547 C C . PHE A 1 203 ? 41.870 8.617 -42.615 1.00 91.38 203 PHE A C 1
ATOM 1549 O O . PHE A 1 203 ? 42.323 7.737 -41.883 1.00 91.38 203 PHE A O 1
ATOM 1556 N N . GLY A 1 204 ? 42.155 8.676 -43.918 1.00 88.12 204 GLY A N 1
ATOM 1557 C CA . GLY A 1 204 ? 43.059 7.750 -44.604 1.00 88.12 204 GLY A CA 1
ATOM 1558 C C . GLY A 1 204 ? 42.438 6.422 -45.052 1.00 88.12 204 GLY A C 1
ATOM 1559 O O . GLY A 1 204 ? 43.072 5.721 -45.842 1.00 88.12 204 GLY A O 1
ATOM 1560 N N . LEU A 1 205 ? 41.205 6.090 -44.643 1.00 90.81 205 LEU A N 1
ATOM 1561 C CA . LEU A 1 205 ? 40.562 4.825 -45.022 1.00 90.81 205 LEU A CA 1
ATOM 1562 C C . LEU A 1 205 ? 40.309 4.731 -46.534 1.00 90.81 205 LEU A C 1
ATOM 1564 O O . LEU A 1 205 ? 40.565 3.684 -47.125 1.00 90.81 205 LEU A O 1
ATOM 1568 N N . GLN A 1 206 ? 39.891 5.831 -47.173 1.00 90.50 206 GLN A N 1
ATOM 1569 C CA . GLN A 1 206 ? 39.698 5.881 -48.629 1.00 90.50 206 GLN A CA 1
ATOM 1570 C C . GLN A 1 206 ? 40.993 5.536 -49.379 1.00 90.50 206 GLN A C 1
ATOM 1572 O O . GLN A 1 206 ? 40.999 4.664 -50.240 1.00 90.50 206 GLN A O 1
ATOM 1577 N N . SER A 1 207 ? 42.115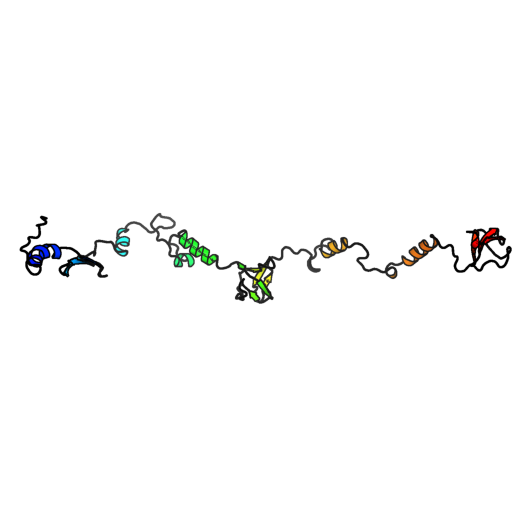 6.144 -48.981 1.00 86.94 207 SER A N 1
ATOM 1578 C CA . SER A 1 207 ? 43.427 5.889 -49.589 1.00 86.94 207 SER A CA 1
ATOM 1579 C C . SER A 1 207 ? 43.862 4.430 -49.434 1.00 86.94 207 SER A C 1
ATOM 1581 O O . SER A 1 207 ? 44.397 3.845 -50.372 1.00 86.94 207 SER A O 1
ATOM 1583 N N . GLN A 1 208 ? 43.638 3.833 -48.260 1.00 89.19 208 GLN A N 1
ATOM 1584 C CA . GLN A 1 208 ? 43.969 2.429 -48.005 1.00 89.19 208 GLN A CA 1
ATOM 1585 C C . GLN A 1 208 ? 43.090 1.467 -48.813 1.00 89.19 208 GLN A C 1
ATOM 1587 O O . GLN A 1 208 ? 43.574 0.436 -49.286 1.00 89.19 208 GLN A O 1
ATOM 1592 N N . LEU A 1 209 ? 41.805 1.792 -48.984 1.00 86.56 209 LEU A N 1
ATOM 1593 C CA . LEU A 1 209 ? 40.892 1.008 -49.811 1.00 86.56 209 LEU A CA 1
ATOM 1594 C C . LEU A 1 209 ? 41.287 1.090 -51.288 1.00 86.56 209 LEU A C 1
ATOM 1596 O O . LEU A 1 209 ? 41.373 0.056 -51.948 1.00 86.56 209 LEU A O 1
ATOM 1600 N N . ASP A 1 210 ? 41.608 2.287 -51.776 1.00 83.94 210 ASP A N 1
ATOM 1601 C CA . ASP A 1 210 ? 42.065 2.513 -53.147 1.00 83.94 210 ASP A CA 1
ATOM 1602 C C . ASP A 1 210 ? 43.388 1.786 -53.432 1.00 83.94 210 ASP A C 1
ATOM 1604 O O . ASP A 1 210 ? 43.595 1.253 -54.523 1.00 83.94 210 ASP A O 1
ATOM 1608 N N . GLU A 1 211 ? 44.296 1.731 -52.456 1.00 84.31 211 GLU A N 1
ATOM 1609 C CA . GLU A 1 211 ? 45.553 0.987 -52.565 1.00 84.31 211 GLU A CA 1
ATOM 1610 C C . GLU A 1 211 ? 45.321 -0.530 -52.624 1.00 84.31 211 GLU A C 1
ATOM 1612 O O . GLU A 1 211 ? 45.927 -1.213 -53.453 1.00 84.31 211 GLU A O 1
ATOM 1617 N N . LYS A 1 212 ? 44.391 -1.066 -51.821 1.00 78.50 212 LYS A N 1
ATOM 1618 C CA . LYS A 1 212 ? 44.007 -2.485 -51.896 1.00 78.50 212 LYS A CA 1
ATOM 1619 C C . LYS A 1 212 ? 43.258 -2.831 -53.181 1.00 78.50 212 LYS A C 1
ATOM 1621 O O . LYS A 1 212 ? 43.526 -3.884 -53.753 1.00 78.50 212 LYS A O 1
ATOM 1626 N N . ALA A 1 213 ? 42.379 -1.954 -53.663 1.00 74.56 213 ALA A N 1
ATOM 1627 C CA . ALA A 1 213 ? 41.659 -2.135 -54.923 1.00 74.56 213 ALA A CA 1
ATOM 1628 C C . ALA A 1 213 ? 42.612 -2.204 -56.130 1.00 74.56 213 ALA A C 1
ATOM 1630 O O . ALA A 1 213 ? 42.341 -2.912 -57.094 1.00 74.56 213 ALA A O 1
ATOM 1631 N N . LYS A 1 214 ? 43.774 -1.540 -56.061 1.00 67.38 214 LYS A N 1
ATOM 1632 C CA . LYS A 1 214 ? 44.833 -1.657 -57.081 1.00 67.38 214 LYS A CA 1
ATOM 1633 C C . LYS A 1 214 ? 45.546 -3.012 -57.076 1.00 67.38 214 LYS A C 1
ATOM 1635 O O . LYS A 1 214 ? 46.167 -3.357 -58.078 1.00 67.38 214 LYS A O 1
ATOM 1640 N N . LEU A 1 215 ? 45.477 -3.768 -55.978 1.00 60.38 215 LEU A N 1
ATOM 1641 C CA . LEU A 1 215 ? 46.160 -5.056 -55.833 1.00 60.38 215 LEU A CA 1
ATOM 1642 C C . LEU A 1 215 ? 45.298 -6.252 -56.276 1.00 60.38 215 LEU A C 1
ATOM 1644 O O . LEU A 1 215 ? 45.831 -7.340 -56.484 1.00 60.38 215 LEU A O 1
ATOM 1648 N N . SER A 1 216 ? 43.989 -6.062 -56.463 1.00 56.69 216 SER A N 1
ATOM 1649 C CA . SER A 1 216 ? 43.064 -7.108 -56.901 1.00 56.69 216 SER A CA 1
ATOM 1650 C C . SER A 1 216 ? 42.266 -6.674 -58.136 1.00 56.69 216 SER A C 1
ATOM 1652 O O . SER A 1 216 ? 41.283 -5.952 -58.028 1.00 56.69 216 SER A O 1
ATOM 1654 N N . ASP A 1 217 ? 42.665 -7.205 -59.291 1.00 58.59 217 ASP A N 1
ATOM 1655 C CA . ASP A 1 217 ? 41.739 -7.611 -60.358 1.00 58.59 217 ASP A CA 1
ATOM 1656 C C . ASP A 1 217 ? 41.129 -6.535 -61.281 1.00 58.59 217 ASP A C 1
ATOM 1658 O O . ASP A 1 217 ? 39.934 -6.533 -61.566 1.00 58.59 217 ASP A O 1
ATOM 1662 N N . VAL A 1 218 ? 41.961 -5.663 -61.860 1.00 57.91 218 VAL A N 1
ATOM 1663 C CA . VAL A 1 218 ? 41.581 -4.985 -63.112 1.00 57.91 218 VAL A CA 1
ATOM 1664 C C . VAL A 1 218 ? 42.601 -5.322 -64.190 1.00 57.91 218 VAL A C 1
ATOM 1666 O O . VAL A 1 218 ? 43.578 -4.607 -64.418 1.00 57.91 218 VAL A O 1
ATOM 1669 N N . LEU A 1 219 ? 42.338 -6.419 -64.904 1.00 60.28 219 LEU A N 1
ATOM 1670 C CA . LEU A 1 219 ? 42.696 -6.505 -66.314 1.00 60.28 219 LEU A CA 1
ATOM 1671 C C . LEU A 1 219 ? 42.076 -5.254 -66.965 1.00 60.28 219 LEU A C 1
ATOM 1673 O O . LEU A 1 219 ? 40.864 -5.181 -67.154 1.00 60.28 219 LEU A O 1
ATOM 1677 N N . ASN A 1 220 ? 42.880 -4.208 -67.165 1.00 56.38 220 ASN A N 1
ATOM 1678 C CA . ASN A 1 220 ? 42.426 -2.877 -67.573 1.00 56.38 220 ASN A CA 1
ATOM 1679 C C . ASN A 1 220 ? 42.042 -2.905 -69.060 1.00 56.38 220 ASN A C 1
ATOM 1681 O O . ASN A 1 220 ? 42.776 -2.465 -69.938 1.00 56.38 220 ASN A O 1
ATOM 1685 N N . LEU A 1 221 ? 40.894 -3.522 -69.335 1.00 61.62 221 LEU A N 1
ATOM 1686 C CA . LEU A 1 221 ? 40.364 -3.825 -70.662 1.00 61.62 221 LEU A CA 1
ATOM 1687 C C . LEU A 1 221 ? 39.642 -2.637 -71.311 1.00 61.62 221 LEU A C 1
ATOM 1689 O O . LEU A 1 221 ? 39.295 -2.708 -72.486 1.00 61.62 221 LEU A O 1
ATOM 1693 N N . SER A 1 222 ? 39.384 -1.557 -70.569 1.00 53.72 222 SER A N 1
ATOM 1694 C CA . SER A 1 222 ? 38.470 -0.490 -70.998 1.00 53.72 222 SER A CA 1
ATOM 1695 C C . SER A 1 222 ? 39.085 0.550 -71.939 1.00 53.72 222 SER A C 1
ATOM 1697 O O . SER A 1 222 ? 38.330 1.239 -72.615 1.00 53.72 222 SER A O 1
ATOM 1699 N N . ASN A 1 223 ? 40.417 0.640 -72.050 1.00 54.53 223 ASN A N 1
ATOM 1700 C CA . ASN A 1 223 ? 41.096 1.658 -72.875 1.00 54.53 223 ASN A CA 1
ATOM 1701 C C . ASN A 1 223 ? 42.139 1.098 -73.858 1.00 54.53 223 ASN A C 1
ATOM 1703 O O . ASN A 1 223 ? 42.933 1.847 -74.432 1.00 54.53 223 ASN A O 1
ATOM 1707 N N . ALA A 1 224 ? 42.162 -0.214 -74.075 1.00 66.62 224 ALA A N 1
ATOM 1708 C CA . ALA A 1 224 ? 43.179 -0.835 -74.907 1.00 66.62 224 ALA A CA 1
ATOM 1709 C C . ALA A 1 224 ? 42.749 -0.848 -76.386 1.00 66.62 224 ALA A C 1
ATOM 1711 O O . ALA A 1 224 ? 42.115 -1.795 -76.847 1.00 66.62 224 ALA A O 1
ATOM 1712 N N . ILE A 1 225 ? 43.096 0.206 -77.138 1.00 80.12 225 ILE A N 1
ATOM 1713 C CA . ILE A 1 225 ? 42.895 0.266 -78.597 1.00 80.12 225 ILE A CA 1
ATOM 1714 C C . ILE A 1 225 ? 43.572 -0.964 -79.230 1.00 80.12 225 ILE A C 1
ATOM 1716 O O . ILE A 1 225 ? 44.790 -1.125 -79.061 1.00 80.12 225 ILE A O 1
ATOM 1720 N N . PRO A 1 226 ? 42.829 -1.840 -79.939 1.00 85.69 226 PRO A N 1
ATOM 1721 C CA . PRO A 1 226 ? 43.411 -3.007 -80.590 1.00 85.69 226 PRO A CA 1
ATOM 1722 C C . PRO A 1 226 ? 44.592 -2.601 -81.478 1.00 85.69 226 PRO A C 1
ATOM 1724 O O . PRO A 1 226 ? 44.502 -1.575 -82.155 1.00 85.69 226 PRO A O 1
ATOM 1727 N N . PRO A 1 227 ? 45.693 -3.370 -81.493 1.00 88.19 227 PRO A N 1
ATOM 1728 C CA . PRO A 1 227 ? 46.807 -3.067 -82.376 1.00 88.19 227 PRO A CA 1
ATOM 1729 C C . PRO A 1 227 ? 46.321 -3.113 -83.834 1.00 88.19 227 PRO A C 1
ATOM 1731 O O . PRO A 1 227 ? 45.681 -4.076 -84.263 1.00 88.19 227 PRO A O 1
ATOM 1734 N N . ALA A 1 228 ? 46.622 -2.069 -84.599 1.00 88.12 228 ALA A N 1
ATOM 1735 C CA . ALA A 1 228 ? 46.351 -1.970 -86.025 1.00 88.12 228 ALA A CA 1
ATOM 1736 C C . ALA A 1 228 ? 47.134 -3.025 -86.823 1.00 88.12 228 ALA A C 1
ATOM 1738 O O . ALA A 1 228 ? 46.670 -3.486 -87.866 1.00 88.12 228 ALA A O 1
ATOM 1739 N N . ASN A 1 229 ? 48.311 -3.434 -86.341 1.00 88.56 229 ASN A N 1
ATOM 1740 C CA . ASN A 1 229 ? 49.116 -4.499 -86.939 1.00 88.56 229 ASN A CA 1
ATOM 1741 C C . ASN A 1 229 ? 49.945 -5.264 -85.889 1.00 88.56 229 ASN A C 1
ATOM 1743 O O . ASN A 1 229 ? 50.058 -4.862 -84.734 1.00 88.56 229 ASN A O 1
ATOM 1747 N N . ALA A 1 230 ? 50.546 -6.385 -86.302 1.00 90.00 230 ALA A N 1
ATOM 1748 C CA . ALA A 1 230 ? 51.282 -7.281 -85.406 1.00 90.00 230 ALA A CA 1
ATOM 1749 C C . ALA A 1 230 ? 52.551 -6.665 -84.781 1.00 90.00 230 ALA A C 1
ATOM 1751 O O . ALA A 1 230 ? 53.107 -7.273 -83.868 1.00 90.00 230 ALA A O 1
ATOM 1752 N N . THR A 1 231 ? 52.981 -5.488 -85.251 1.00 91.94 231 THR A N 1
ATOM 1753 C CA . THR A 1 231 ? 54.192 -4.776 -84.816 1.00 91.94 231 THR A CA 1
ATOM 1754 C C . THR A 1 231 ? 53.922 -3.476 -84.055 1.00 91.94 231 THR A C 1
ATOM 1756 O O . THR A 1 231 ? 54.852 -2.721 -83.772 1.00 91.94 231 THR A O 1
ATOM 1759 N N . ASP A 1 232 ? 52.663 -3.194 -83.717 1.00 91.62 232 ASP A N 1
ATOM 1760 C CA . ASP A 1 232 ? 52.312 -1.979 -82.985 1.00 91.62 232 ASP A CA 1
ATOM 1761 C C . ASP A 1 232 ? 52.931 -1.932 -81.581 1.00 91.62 232 ASP A C 1
ATOM 1763 O O . ASP A 1 232 ? 53.127 -2.984 -80.961 1.00 91.62 232 ASP A O 1
ATOM 1767 N N . PRO A 1 233 ? 53.178 -0.724 -81.035 1.00 89.88 233 PRO A N 1
ATOM 1768 C CA . PRO A 1 233 ? 53.725 -0.560 -79.697 1.00 89.88 233 PRO A CA 1
ATOM 1769 C C . PRO A 1 233 ? 52.944 -1.336 -78.627 1.00 89.88 233 PRO A C 1
ATOM 1771 O O . PRO A 1 233 ? 51.731 -1.152 -78.464 1.00 89.88 233 PRO A O 1
ATOM 1774 N N . GLY A 1 234 ? 53.653 -2.189 -77.887 1.00 85.69 234 GLY A N 1
ATOM 1775 C CA . GLY A 1 234 ? 53.081 -3.002 -76.816 1.00 85.69 234 GLY A CA 1
ATOM 1776 C C . GLY A 1 234 ? 54.135 -3.629 -75.913 1.00 85.69 234 GLY A C 1
ATOM 1777 O O . GLY A 1 234 ? 55.253 -3.920 -76.346 1.00 85.69 234 GLY A O 1
ATOM 1778 N N . VAL A 1 235 ? 53.770 -3.872 -74.655 1.00 88.12 235 VAL A N 1
ATOM 1779 C CA . VAL A 1 235 ? 54.645 -4.512 -73.657 1.00 88.12 235 VAL A CA 1
ATOM 1780 C C . VAL A 1 235 ? 54.294 -5.992 -73.531 1.00 88.12 235 VAL A C 1
ATOM 1782 O O . VAL A 1 235 ? 53.122 -6.353 -73.546 1.00 88.12 235 VAL A O 1
ATOM 1785 N N . LYS A 1 236 ? 55.293 -6.877 -73.397 1.00 85.69 236 LYS A N 1
ATOM 1786 C CA . LYS A 1 236 ? 55.048 -8.319 -73.215 1.00 85.69 236 LYS A CA 1
ATOM 1787 C C . LYS A 1 236 ? 54.080 -8.565 -72.046 1.00 85.69 236 LYS A C 1
ATOM 1789 O O . LYS A 1 236 ? 54.326 -8.095 -70.940 1.00 85.69 236 LYS A O 1
ATOM 1794 N N . GLY A 1 237 ? 53.030 -9.348 -72.288 1.00 83.25 237 GLY A N 1
ATOM 1795 C CA . GLY A 1 237 ? 51.970 -9.652 -71.321 1.00 83.25 237 GLY A CA 1
ATOM 1796 C C . GLY A 1 237 ? 50.768 -8.707 -71.385 1.00 83.25 237 GLY A C 1
ATOM 1797 O O . GLY A 1 237 ? 49.748 -8.992 -70.768 1.00 83.25 237 GLY A O 1
ATOM 1798 N N . GLU A 1 238 ? 50.851 -7.620 -72.154 1.00 85.31 238 GLU A N 1
ATOM 1799 C CA . GLU A 1 238 ? 49.713 -6.741 -72.412 1.00 85.31 238 GLU A CA 1
ATOM 1800 C C . GLU A 1 238 ? 48.619 -7.486 -73.190 1.00 85.31 238 GLU A C 1
ATOM 1802 O O . GLU A 1 238 ? 48.894 -8.156 -74.191 1.00 85.31 238 GLU A O 1
ATOM 1807 N N . VAL A 1 239 ? 47.372 -7.356 -72.731 1.00 86.62 239 VAL A N 1
ATOM 1808 C CA . VAL A 1 239 ? 46.190 -7.940 -73.373 1.00 86.62 239 VAL A CA 1
ATOM 1809 C C . VAL A 1 239 ? 45.269 -6.816 -73.827 1.00 86.62 239 VAL A C 1
ATOM 1811 O O . VAL A 1 239 ? 44.908 -5.949 -73.034 1.00 86.62 239 VAL A O 1
ATOM 1814 N N . ARG A 1 240 ? 44.870 -6.843 -75.100 1.00 87.06 240 ARG A N 1
ATOM 1815 C CA . ARG A 1 240 ? 43.847 -5.949 -75.664 1.00 87.06 240 ARG A CA 1
ATOM 1816 C C . ARG A 1 240 ? 42.723 -6.782 -76.255 1.00 87.06 240 ARG A C 1
ATOM 1818 O O . ARG A 1 240 ? 42.954 -7.909 -76.681 1.00 87.06 240 ARG A O 1
ATOM 1825 N N . ILE A 1 241 ? 41.511 -6.249 -76.309 1.00 84.88 241 ILE A N 1
ATOM 1826 C CA . ILE A 1 241 ? 40.353 -6.975 -76.843 1.00 84.88 241 ILE A CA 1
ATOM 1827 C C . ILE A 1 241 ? 39.619 -6.076 -77.838 1.00 84.88 241 ILE A C 1
ATOM 1829 O O . ILE A 1 241 ? 39.444 -4.885 -77.601 1.00 84.88 241 ILE A O 1
ATOM 1833 N N . SER A 1 242 ? 39.204 -6.647 -78.967 1.00 85.56 242 SER A N 1
ATOM 1834 C CA . SER A 1 242 ? 38.216 -6.057 -79.872 1.00 85.56 242 SER A CA 1
ATOM 1835 C C . SER A 1 242 ? 36.916 -6.855 -79.808 1.00 85.56 242 SER A C 1
ATOM 1837 O O . SER A 1 242 ? 36.845 -7.914 -79.190 1.00 85.56 242 SER A O 1
ATOM 1839 N N . THR A 1 243 ? 35.885 -6.400 -80.518 1.00 85.75 243 THR A N 1
ATOM 1840 C CA . THR A 1 243 ? 34.612 -7.131 -80.628 1.00 85.75 243 THR A CA 1
ATOM 1841 C C . THR A 1 243 ? 34.745 -8.526 -81.247 1.00 85.75 243 THR A C 1
ATOM 1843 O O . THR A 1 243 ? 33.807 -9.310 -81.172 1.00 85.75 243 THR A O 1
ATOM 1846 N N . THR A 1 244 ? 35.880 -8.846 -81.878 1.00 89.19 244 THR A N 1
ATOM 1847 C CA . THR A 1 244 ? 36.070 -10.096 -82.631 1.00 89.19 244 THR A CA 1
ATOM 1848 C C . THR A 1 244 ? 37.325 -10.877 -82.250 1.00 89.19 244 THR A C 1
ATOM 1850 O O . THR A 1 244 ? 37.408 -12.055 -82.591 1.00 89.19 244 THR A O 1
ATOM 1853 N N . TYR A 1 245 ? 38.285 -10.278 -81.538 1.00 89.56 245 TYR A N 1
ATOM 1854 C CA . TYR A 1 245 ? 39.555 -10.920 -81.190 1.00 89.56 245 TYR A CA 1
ATOM 1855 C C . TYR A 1 245 ? 40.047 -10.524 -79.796 1.00 89.56 245 TYR A C 1
ATOM 1857 O O . TYR A 1 245 ? 39.898 -9.379 -79.374 1.00 89.56 245 TYR A O 1
ATOM 1865 N N . ILE A 1 246 ? 40.744 -11.451 -79.141 1.00 89.62 246 ILE A N 1
ATOM 1866 C CA . ILE A 1 246 ? 41.657 -11.156 -78.029 1.00 89.62 246 ILE A CA 1
ATOM 1867 C C . ILE A 1 246 ? 43.069 -11.056 -78.605 1.00 89.62 246 ILE A C 1
ATOM 1869 O O . ILE A 1 246 ? 43.493 -11.935 -79.356 1.00 89.62 246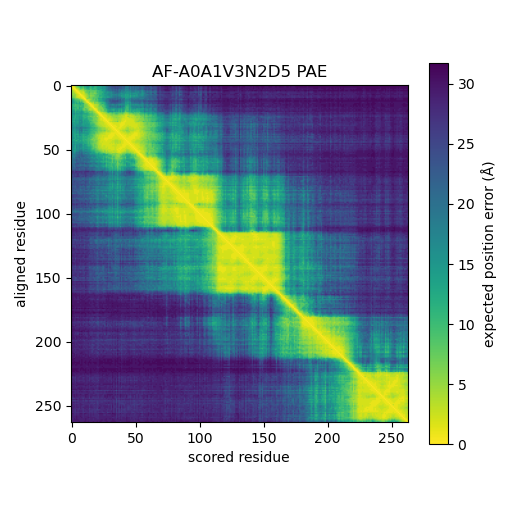 ILE A O 1
ATOM 1873 N N . TYR A 1 247 ? 43.797 -10.005 -78.246 1.00 90.38 247 TYR A N 1
ATOM 1874 C CA . TYR A 1 247 ? 45.182 -9.749 -78.626 1.00 90.38 247 TYR A CA 1
ATOM 1875 C C . TYR A 1 247 ? 46.070 -9.881 -77.395 1.00 90.38 247 TYR A C 1
ATOM 1877 O O . TYR A 1 247 ? 45.786 -9.283 -76.361 1.00 90.38 247 TYR A O 1
ATOM 1885 N N . VAL A 1 248 ? 47.167 -10.620 -77.517 1.00 90.38 248 VAL A N 1
ATOM 1886 C CA . VAL A 1 248 ? 48.167 -10.779 -76.459 1.00 90.38 248 VAL A CA 1
ATOM 1887 C C . VAL A 1 248 ? 49.530 -10.404 -77.022 1.00 90.38 248 VAL A C 1
ATOM 1889 O O . VAL A 1 248 ? 49.969 -10.956 -78.034 1.00 90.38 248 VAL A O 1
ATOM 1892 N N . CYS A 1 249 ? 50.203 -9.462 -76.372 1.00 89.69 249 CYS A N 1
ATOM 1893 C CA . CYS A 1 249 ? 51.562 -9.072 -76.712 1.00 89.69 249 CYS A CA 1
ATOM 1894 C C . CYS A 1 249 ? 52.528 -10.144 -76.186 1.00 89.69 249 CYS A C 1
ATOM 1896 O O . CYS A 1 249 ? 52.790 -10.241 -74.985 1.00 89.69 249 CYS A O 1
ATOM 1898 N N . VAL A 1 250 ? 53.024 -11.009 -77.071 1.00 92.50 250 VAL A N 1
ATOM 1899 C CA . VAL A 1 250 ? 53.844 -12.181 -76.701 1.00 92.50 250 VAL A CA 1
ATOM 1900 C C . VAL A 1 250 ? 55.332 -11.839 -76.540 1.00 92.50 250 VAL A C 1
ATOM 1902 O O . VAL A 1 250 ? 56.064 -12.527 -75.824 1.00 92.50 250 VAL A O 1
ATOM 1905 N N . ALA A 1 251 ? 55.763 -10.738 -77.151 1.00 90.94 251 ALA A N 1
ATOM 1906 C CA . ALA A 1 251 ? 57.054 -10.075 -76.982 1.00 90.94 251 ALA A CA 1
ATOM 1907 C C . ALA A 1 251 ? 56.869 -8.578 -77.282 1.00 90.94 251 ALA A C 1
ATOM 1909 O O . ALA A 1 251 ? 55.863 -8.217 -77.884 1.00 90.94 251 ALA A O 1
ATOM 1910 N N . THR A 1 252 ? 57.804 -7.708 -76.882 1.00 90.25 252 THR A N 1
ATOM 1911 C CA . THR A 1 252 ? 57.708 -6.261 -77.154 1.00 90.25 252 THR A CA 1
ATOM 1912 C C . THR A 1 252 ? 57.385 -6.004 -78.626 1.00 90.25 252 THR A C 1
ATOM 1914 O O . THR A 1 252 ? 58.085 -6.502 -79.509 1.00 90.25 252 THR A O 1
ATOM 1917 N N . ASN A 1 253 ? 56.316 -5.247 -78.877 1.00 91.81 253 ASN A N 1
ATOM 1918 C CA . ASN A 1 253 ? 55.805 -4.933 -80.214 1.00 91.81 253 ASN A CA 1
ATOM 1919 C C . ASN A 1 253 ? 55.526 -6.177 -81.078 1.00 91.81 253 ASN A C 1
ATOM 1921 O O . ASN A 1 253 ? 55.761 -6.162 -82.280 1.00 91.81 253 ASN A O 1
ATOM 1925 N N . THR A 1 254 ? 55.100 -7.289 -80.476 1.00 94.12 254 THR A N 1
ATOM 1926 C CA . THR A 1 254 ? 54.745 -8.522 -81.191 1.00 94.12 254 THR A CA 1
ATOM 1927 C C . THR A 1 254 ? 53.417 -9.053 -80.673 1.00 94.12 254 THR A C 1
ATOM 1929 O O . THR A 1 254 ? 53.335 -9.587 -79.564 1.00 94.12 254 THR A O 1
ATOM 1932 N N . TRP A 1 255 ? 52.376 -8.941 -81.493 1.00 93.00 255 TRP A N 1
ATOM 1933 C CA . TRP A 1 255 ? 51.011 -9.299 -81.113 1.00 93.00 255 TRP A CA 1
ATOM 1934 C C . TRP A 1 255 ? 50.561 -10.624 -81.722 1.00 93.00 255 TRP A C 1
ATOM 1936 O O . TRP A 1 255 ? 50.575 -10.806 -82.940 1.00 93.00 255 TRP A O 1
ATOM 1946 N N . ALA A 1 256 ? 50.080 -11.526 -80.868 1.00 93.00 256 ALA A N 1
ATOM 1947 C CA . ALA A 1 256 ? 49.283 -12.680 -81.263 1.00 93.00 256 ALA A CA 1
ATOM 1948 C C . ALA A 1 256 ? 47.795 -12.360 -81.071 1.00 93.00 256 ALA A C 1
ATOM 1950 O O . ALA A 1 256 ? 47.439 -11.605 -80.166 1.00 93.00 256 ALA A O 1
ATOM 1951 N N . ARG A 1 257 ? 46.917 -12.934 -81.902 1.00 92.75 257 ARG A N 1
ATOM 1952 C CA . ARG A 1 257 ? 45.463 -12.777 -81.756 1.00 92.75 257 ARG A CA 1
ATOM 1953 C C . ARG A 1 257 ? 44.735 -14.113 -81.811 1.00 92.75 257 ARG A C 1
ATOM 1955 O O . ARG A 1 257 ? 45.142 -14.994 -82.563 1.00 92.75 257 ARG A O 1
ATOM 1962 N N . SER A 1 258 ? 43.637 -14.222 -81.071 1.00 91.50 258 SER A N 1
ATOM 1963 C CA . SER A 1 258 ? 42.709 -15.355 -81.103 1.00 91.50 258 SER A CA 1
ATOM 1964 C C . SER A 1 258 ? 41.292 -14.849 -81.397 1.00 91.50 258 SER A C 1
ATOM 1966 O O . SER A 1 258 ? 40.862 -13.901 -80.732 1.00 91.50 258 SER A O 1
ATOM 1968 N N . PRO A 1 259 ? 40.586 -15.388 -82.412 1.00 91.25 259 PRO A N 1
ATOM 1969 C CA . PRO A 1 259 ? 39.211 -14.995 -82.695 1.00 91.25 259 PRO A CA 1
ATOM 1970 C C . PRO A 1 259 ? 38.293 -15.397 -81.543 1.00 91.25 259 PRO A C 1
ATOM 1972 O O . PRO A 1 259 ? 38.381 -16.503 -81.028 1.00 91.25 259 PRO A O 1
ATOM 1975 N N . LEU A 1 260 ? 37.372 -14.514 -81.167 1.00 85.75 260 LEU A N 1
ATOM 1976 C CA . LEU A 1 260 ? 36.356 -14.809 -80.155 1.00 85.75 260 LEU A CA 1
ATOM 1977 C C . LEU A 1 260 ? 35.297 -15.797 -80.661 1.00 85.75 260 LEU A C 1
ATOM 1979 O O . LEU A 1 260 ? 34.660 -16.462 -79.861 1.00 85.75 260 LEU A O 1
ATOM 1983 N N . SER A 1 261 ? 35.130 -15.935 -81.979 1.00 88.31 261 SER A N 1
ATOM 1984 C CA . SER A 1 261 ? 34.156 -16.858 -82.578 1.00 88.31 261 SER A CA 1
ATOM 1985 C C . SER A 1 261 ? 34.550 -18.335 -82.491 1.00 88.31 261 SER A C 1
ATOM 1987 O O . SER A 1 261 ? 33.780 -19.188 -82.919 1.00 88.31 261 SER A O 1
ATOM 1989 N N . THR A 1 262 ? 35.768 -18.643 -82.042 1.00 79.19 262 THR A N 1
ATOM 1990 C CA . THR A 1 262 ? 36.266 -20.022 -81.906 1.00 79.19 262 THR A CA 1
ATOM 1991 C C . THR A 1 262 ? 36.214 -20.541 -80.469 1.00 79.19 262 THR A C 1
ATOM 1993 O O . THR A 1 262 ? 36.755 -21.615 -80.210 1.00 79.19 262 THR A O 1
ATOM 1996 N N . TRP A 1 263 ? 35.612 -19.775 -79.557 1.00 66.94 263 TRP A N 1
ATOM 1997 C CA . TRP A 1 263 ? 35.416 -20.112 -78.148 1.00 66.94 263 TRP A CA 1
ATOM 1998 C C . TRP A 1 263 ? 33.945 -20.393 -77.856 1.00 66.94 263 TRP A C 1
ATOM 2000 O O . TRP A 1 263 ? 33.087 -19.730 -78.484 1.00 66.94 263 TRP A O 1
#

Foldseek 3Di:
DDDDDDDPPQDPPPRCCVPCVVVQQPAWDDWDDPVPQWIWIAGPVRDIDIDHCVVVDDDPVRVVVVLPPFDQDDPVDDGDAAADDLVCLLVVPDPGHDYDPVSVVSNVVVVVPALEAEAADDDFQFTAHPVRHTDDADASHWYADPVVRWIWHDPPRTTDTDPPPPQQAPDPVRHDPPCPHPVNVVLVPDDDCSVPDDCVNDPCSVVVVVVVVVVDDDLVAPPADPDPDQQDADDAQNWYDDPFWIWGRNHGSGIDIDTPVVD

Solvent-accessible surface area (backbone atoms only — not comparable to full-atom values): 16034 Å² total; per-residue (Å²): 137,83,88,77,81,90,58,95,81,56,48,79,82,61,48,48,50,69,71,46,38,73,63,50,40,66,37,75,72,47,78,42,81,69,87,78,55,34,40,40,36,30,21,67,65,67,54,72,48,77,45,74,46,76,83,76,59,77,50,74,66,52,50,58,57,70,48,67,88,66,52,68,46,54,100,87,41,90,50,52,70,50,71,48,50,55,68,47,47,58,67,66,74,65,91,69,45,43,83,46,78,67,33,47,45,53,35,49,54,63,64,60,69,44,58,61,43,63,22,41,78,76,53,52,81,42,40,24,34,86,82,72,49,69,59,82,89,47,70,89,28,36,36,36,19,75,84,81,73,43,35,27,31,41,76,89,79,36,54,41,78,69,64,73,65,92,75,73,10,82,44,95,91,52,42,56,74,79,79,67,15,54,66,45,48,54,58,71,68,54,77,85,66,81,79,71,71,52,65,87,74,41,86,64,48,59,61,54,50,56,56,52,54,74,74,57,88,70,84,71,62,90,78,38,76,58,68,92,48,52,64,39,92,46,52,59,74,44,64,28,53,55,102,55,32,43,34,37,17,78,36,72,29,32,52,47,75,46,61,54,86,80,108

Mean predicted aligned error: 19.96 Å

Sequence (263 aa):
MAIQKINSSDKIQSGFRAKYNAAVDEIWTSVADQGDGTLKITKFSGATLIVSLASSFYTKTELQNLITGISQATTETAGVLRIATEQEAIAGTSLITAITPATLRAVLDTLSAAVILLGKWINNTTFQDLDDIPYTPEELKLYWDVFSNQFYAWNGSAYAITNQGLQLGETSSSAYRGDRGKDAYDHSQVTGNPHNTAIEDIFGLQSQLDEKAKLSDVLNLSNAIPPANATDPGVKGEVRISTTYIYVCVATNTWARSPLSTW

Nearest PDB struct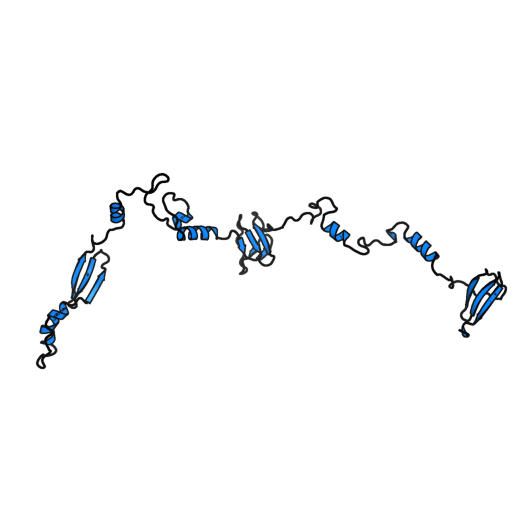ures (foldseek):
  5iv5-assembly1_O  TM=4.460E-01  e=3.002E-01  Tequatrovirus T4
  5lye-assembly1_A-3  TM=2.490E-01  e=2.452E-02  Tequatrovirus T2
  2v4j-assembly1_E  TM=2.140E-01  e=3.382E-01  Nitratidesulfovibrio vulgaris str. Hildenborough
  2xsj-assembly1_E  TM=2.172E-01  e=7.344E-01  Desulfomicrobium norvegicum
  3mm6-assembly1_E  TM=1.963E-01  e=1.797E+00  Archaeoglobus fulgidus

Secondary structure (DSSP, 8-state):
---PPPPTT--TTTHHHHHHHHHHTTSEEEEEE-SSSEEEEEETTS-EEEEE-TTTS--HHHHHHHTTT-PBP-SSS--B-EEPPHHHHHHT--SSEEPPHHHHHHHHHHHTS-SEEEEEEEETTEEE-TTSPBPPP-TT-EEEETTTTEEEEE-SSSEEES-----TTSSTTT-SSTTSSHHHHHHHH--S-TT---GGGSTTHHHHHHHHHTTS-----SS-PPPSSTTSS--TT-EEE-SSEEEEEEETTEEEEEEGGG-

Radius of gyration: 57.44 Å; Cα contacts (8 Å, |Δi|>4): 333; chains: 1; bounding box: 137×56×136 Å

pLDDT: mean 81.82, std 13.59, range [43.75, 97.5]